Protein AF-A0A365NYJ1-F1 (afdb_monomer)

pLDDT: mean 90.73, std 7.79, range [51.59, 97.94]

Radius of gyration: 23.9 Å; Cα contacts (8 Å, |Δi|>4): 438; chains: 1; bounding box: 58×34×80 Å

Sequence (272 aa):
KLLFSTLQKLQIPTIIFINKIDRAGVNLERLYMDIKTNLSQDVLFMQTVVDGSVYPVCSQTYIKEEYKEFVCNHDDDILERYLADSEISPADYWNTIIALVAKAKVYPVLHGSAMFNIGINELLDAISSFILPPASVSNRLSAYLYKIEHDPKGHKRSFLKIIDGSLRLRDVVRINDSEKFIKIKNLKTIYQGREINVDEVGANDIAIVEDIEDFRIGDYLGAKPCLIQGLSHQHPALKSSVRPNKPEERSKVISALNTLWIEDPSLSFSIN

Solvent-accessible surface area (backbone atoms only — not comparable to full-atom values): 15746 Å² total; per-residue (Å²): 91,71,69,57,54,49,34,54,77,59,42,44,55,49,77,44,75,49,68,57,58,74,46,89,87,72,57,63,70,61,48,50,52,49,42,37,74,56,74,43,75,50,56,43,66,30,46,47,78,57,96,70,40,72,45,79,46,43,47,60,85,42,61,41,68,77,55,52,57,53,48,31,77,75,33,68,70,56,30,53,39,54,77,67,73,46,93,76,53,41,50,58,56,40,53,48,49,37,56,33,20,54,60,37,63,33,31,48,31,44,51,25,19,79,90,78,64,36,42,51,67,62,49,53,52,47,43,69,66,42,62,69,78,81,78,74,89,45,86,54,35,14,27,39,28,77,42,42,47,64,47,101,87,63,51,48,38,38,35,25,44,24,63,16,24,56,54,43,57,65,38,76,42,33,42,44,96,50,97,49,70,47,66,34,84,53,38,27,31,73,56,95,91,37,82,42,79,46,66,64,42,48,48,79,37,54,36,35,38,56,81,62,82,90,69,50,67,75,42,32,33,48,45,85,70,91,66,83,78,81,81,66,83,60,74,66,91,71,86,84,89,86,74,62,94,46,81,87,44,44,65,58,53,53,51,51,52,50,52,51,29,58,46,35,75,56,54,81,87,83,90,129

InterPro domains:
  IPR000795 Translational (tr)-type GTP-binding domain [PF00009] (4-131)
  IPR009000 Translation protein, beta-barrel domain superfamily [SSF50447] (117-224)
  IPR027417 P-loop containing nucleoside triphosphate hydrolase [G3DSA:3.40.50.300] (2-134)
  IPR027417 P-loop containing nucleoside triphosphate hydrolase [SSF52540] (3-130)
  IPR053905 Elongation factor G-like, domain II [PF22042] (141-221)

Mean predicted aligned error: 6.42 Å

Nearest PDB structures (foldseek):
  2j7k-assembly1_A  TM=7.880E-01  e=4.064E-16  Thermus thermophilus HB8
  3zzt-assembly1_A  TM=7.751E-01  e=1.020E-16  Staphylococcus aureus
  2bv3-assembly1_A  TM=7.990E-01  e=1.789E-14  Thermus thermophilus
  6u43-assembly1_A  TM=5.247E-01  e=6.997E-10  Candidatus Methanoperedens nitratireducens
  6u45-assembly2_B  TM=5.098E-01  e=2.471E-09  Candidatus Methanoperedens nitratireducens

Structure (mmCIF, N/CA/C/O backbone):
data_AF-A0A365NYJ1-F1
#
_entry.id   AF-A0A365NYJ1-F1
#
loop_
_atom_site.group_PDB
_atom_site.id
_atom_site.type_symbol
_atom_site.label_atom_id
_atom_site.label_alt_id
_atom_site.label_comp_id
_atom_site.label_asym_id
_atom_site.label_entity_id
_atom_site.label_seq_id
_atom_site.pdbx_PDB_ins_code
_atom_site.Cartn_x
_atom_site.Cartn_y
_atom_site.Cartn_z
_atom_site.occupancy
_atom_site.B_iso_or_equiv
_atom_site.auth_seq_id
_atom_site.auth_comp_id
_atom_site.auth_asym_id
_atom_site.auth_atom_id
_atom_site.pdbx_PDB_model_num
ATOM 1 N N . LYS A 1 1 ? 15.809 -7.342 6.700 1.00 73.38 1 LYS A N 1
ATOM 2 C CA . LYS A 1 1 ? 15.558 -8.782 6.441 1.00 73.38 1 LYS A CA 1
ATOM 3 C C . LYS A 1 1 ? 14.163 -9.213 6.880 1.00 73.38 1 LYS A C 1
ATOM 5 O O . LYS A 1 1 ? 13.370 -9.477 5.996 1.00 73.38 1 LYS A O 1
ATOM 10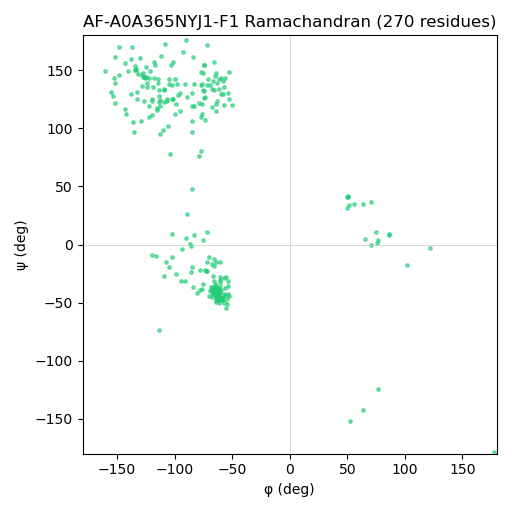 N N . LEU A 1 2 ? 13.824 -9.212 8.181 1.00 83.44 2 LEU A N 1
ATOM 11 C CA . LEU A 1 2 ? 12.511 -9.689 8.657 1.00 83.44 2 LEU A CA 1
ATOM 12 C C . LEU A 1 2 ? 11.327 -8.982 7.975 1.00 83.44 2 LEU A C 1
ATOM 14 O O . LEU A 1 2 ? 10.513 -9.654 7.355 1.00 83.44 2 LEU A O 1
ATOM 18 N N . LEU A 1 3 ? 11.287 -7.643 8.008 1.00 87.56 3 LEU A N 1
ATOM 19 C CA . LEU A 1 3 ? 10.220 -6.864 7.365 1.00 87.56 3 LEU A CA 1
ATOM 20 C C . LEU A 1 3 ? 10.069 -7.212 5.879 1.00 87.56 3 LEU A C 1
ATOM 22 O O . LEU A 1 3 ? 8.981 -7.560 5.443 1.00 87.56 3 LEU A O 1
ATOM 26 N N . PHE A 1 4 ? 11.173 -7.179 5.128 1.00 90.44 4 PHE A N 1
ATOM 27 C CA . PHE A 1 4 ? 11.162 -7.501 3.702 1.00 90.44 4 PHE A CA 1
ATOM 28 C C . PHE A 1 4 ? 10.676 -8.931 3.447 1.00 90.44 4 PHE A C 1
ATOM 30 O O . PHE A 1 4 ? 9.767 -9.127 2.657 1.00 90.44 4 PHE A O 1
ATOM 37 N N . SER A 1 5 ? 11.165 -9.919 4.203 1.00 87.62 5 SER A N 1
ATOM 38 C CA . SER A 1 5 ? 10.694 -11.303 4.071 1.00 87.62 5 SER A CA 1
ATOM 39 C C . SER A 1 5 ? 9.197 -11.457 4.360 1.00 87.62 5 SER A C 1
ATOM 41 O O . SER A 1 5 ? 8.538 -12.295 3.753 1.00 87.62 5 SER A O 1
ATOM 43 N N . THR A 1 6 ? 8.641 -10.643 5.262 1.00 88.06 6 THR A N 1
ATOM 44 C CA . THR A 1 6 ? 7.198 -10.601 5.518 1.00 88.06 6 THR A CA 1
ATOM 45 C C . THR A 1 6 ? 6.452 -9.989 4.335 1.00 88.06 6 THR A C 1
ATOM 47 O O . THR A 1 6 ? 5.463 -10.570 3.905 1.00 88.06 6 THR A O 1
ATOM 50 N N . LEU A 1 7 ? 6.943 -8.880 3.766 1.00 91.19 7 LEU A N 1
ATOM 51 C CA . LEU A 1 7 ? 6.363 -8.269 2.561 1.00 91.19 7 LEU A CA 1
ATOM 52 C C . LEU A 1 7 ? 6.313 -9.272 1.399 1.00 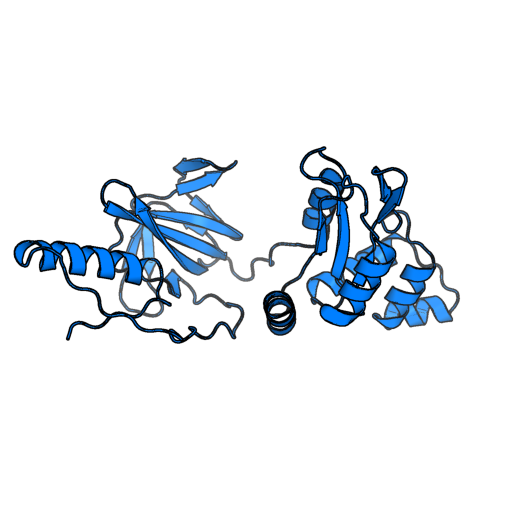91.19 7 LEU A C 1
ATOM 54 O O . LEU A 1 7 ? 5.273 -9.405 0.762 1.00 91.19 7 LEU A O 1
ATOM 58 N N . GLN A 1 8 ? 7.387 -10.041 1.191 1.00 88.81 8 GLN A N 1
ATOM 59 C CA . GLN A 1 8 ? 7.445 -11.081 0.159 1.00 88.81 8 GLN A CA 1
ATOM 60 C C . GLN A 1 8 ? 6.444 -12.213 0.412 1.00 88.81 8 GLN A C 1
ATOM 62 O O . GLN A 1 8 ? 5.690 -12.585 -0.483 1.00 88.81 8 GLN A O 1
ATOM 67 N N . LYS A 1 9 ? 6.394 -12.743 1.643 1.00 87.62 9 LYS A N 1
ATOM 68 C CA . LYS A 1 9 ? 5.450 -13.811 2.024 1.00 87.62 9 LYS A CA 1
ATOM 69 C C . LYS A 1 9 ? 3.991 -13.393 1.860 1.00 87.62 9 LYS A C 1
ATOM 71 O O . LYS A 1 9 ? 3.161 -14.220 1.509 1.00 87.62 9 LYS A O 1
ATOM 76 N N . LEU A 1 10 ? 3.699 -12.126 2.139 1.00 88.31 10 LEU A N 1
ATOM 77 C CA . LEU A 1 10 ? 2.371 -11.531 2.017 1.00 88.31 10 LEU A CA 1
ATOM 78 C C . LEU A 1 10 ? 2.087 -10.993 0.603 1.00 88.31 10 LEU A C 1
ATOM 80 O O . LEU A 1 10 ? 1.011 -10.449 0.381 1.00 88.31 10 LEU A O 1
ATOM 84 N N . GLN A 1 11 ? 3.039 -11.133 -0.329 1.00 90.62 11 GLN A N 1
ATOM 85 C CA . GLN A 1 11 ? 2.970 -10.641 -1.709 1.00 90.62 11 GLN A CA 1
ATOM 86 C C . GLN A 1 11 ? 2.577 -9.159 -1.809 1.00 90.62 11 GLN A C 1
ATOM 88 O O . GLN A 1 11 ? 1.798 -8.765 -2.671 1.00 90.62 11 GLN A O 1
ATOM 93 N N . ILE A 1 12 ? 3.117 -8.329 -0.914 1.00 91.44 12 ILE A N 1
ATOM 94 C CA . ILE A 1 12 ? 2.839 -6.892 -0.885 1.00 91.44 12 ILE A CA 1
ATOM 95 C C . ILE A 1 12 ? 3.759 -6.182 -1.894 1.00 91.44 12 ILE A C 1
ATOM 97 O O . ILE A 1 12 ? 4.986 -6.230 -1.721 1.00 91.44 12 ILE A O 1
ATOM 101 N N . PRO A 1 13 ? 3.211 -5.490 -2.915 1.00 94.62 13 PRO A N 1
ATOM 102 C CA . PRO A 1 13 ? 3.997 -4.669 -3.834 1.00 94.62 13 PRO A CA 1
ATOM 103 C C . PRO A 1 13 ? 4.857 -3.668 -3.066 1.00 94.62 13 PRO A C 1
ATOM 105 O O . PRO A 1 13 ? 4.375 -2.984 -2.163 1.00 94.62 13 PRO A O 1
ATOM 108 N N . THR A 1 14 ? 6.148 -3.611 -3.386 1.00 95.94 14 THR A N 1
ATOM 109 C CA . THR A 1 14 ? 7.126 -2.874 -2.579 1.00 95.94 14 THR A CA 1
ATOM 110 C C . THR A 1 14 ? 8.087 -2.100 -3.469 1.00 95.94 14 THR A C 1
ATOM 112 O O . THR A 1 14 ? 8.718 -2.669 -4.355 1.00 95.94 14 THR A O 1
ATOM 115 N N . ILE A 1 15 ? 8.244 -0.812 -3.164 1.00 97.31 15 ILE A N 1
ATOM 116 C CA . ILE A 1 15 ? 9.296 0.057 -3.696 1.00 97.31 15 ILE A CA 1
ATOM 117 C C . ILE A 1 15 ? 10.374 0.214 -2.619 1.00 97.31 15 ILE A C 1
ATOM 119 O O . ILE A 1 15 ? 10.067 0.407 -1.440 1.00 97.31 15 ILE A O 1
ATOM 123 N N . ILE A 1 16 ? 11.641 0.155 -3.018 1.00 97.25 16 ILE A N 1
ATOM 124 C CA . ILE A 1 16 ? 12.789 0.397 -2.144 1.00 97.25 16 ILE A CA 1
ATOM 125 C C . ILE A 1 16 ? 13.313 1.806 -2.424 1.00 97.25 16 ILE A C 1
ATOM 127 O O . ILE A 1 16 ? 13.649 2.134 -3.557 1.00 97.25 16 ILE A O 1
ATOM 131 N N . PHE A 1 17 ? 13.426 2.635 -1.388 1.00 97.38 17 PHE A N 1
ATOM 132 C CA . PHE A 1 17 ? 13.986 3.980 -1.503 1.00 97.38 17 PHE A CA 1
ATOM 133 C C . PHE A 1 17 ? 15.288 4.103 -0.706 1.00 97.38 17 PHE A C 1
ATOM 135 O O . PHE A 1 17 ? 15.300 4.008 0.525 1.00 97.38 17 PHE A O 1
ATOM 142 N N . ILE A 1 18 ? 16.392 4.332 -1.413 1.00 96.44 18 ILE A N 1
ATOM 143 C CA . ILE A 1 18 ? 17.705 4.616 -0.837 1.00 96.44 18 ILE A CA 1
ATOM 144 C C . ILE A 1 18 ? 17.776 6.114 -0.540 1.00 96.44 18 ILE A C 1
ATOM 146 O O . ILE A 1 18 ? 18.062 6.934 -1.410 1.00 96.44 18 ILE A O 1
ATOM 150 N N . ASN A 1 19 ? 17.500 6.467 0.714 1.00 95.62 19 ASN A N 1
ATOM 151 C CA . ASN A 1 19 ? 17.573 7.845 1.190 1.00 95.62 19 ASN A CA 1
ATOM 152 C C . ASN A 1 19 ? 19.007 8.231 1.606 1.00 95.62 19 ASN A C 1
ATOM 154 O O . ASN A 1 19 ? 19.811 7.374 1.979 1.00 95.62 19 ASN A O 1
ATOM 158 N N . LYS A 1 20 ? 19.264 9.540 1.693 1.00 93.56 20 LYS A N 1
ATOM 159 C CA . LYS A 1 20 ? 20.506 10.168 2.176 1.00 93.56 20 LYS A CA 1
ATOM 160 C C . LYS A 1 20 ? 21.712 10.000 1.244 1.00 93.56 20 LYS A C 1
ATOM 162 O O . LYS A 1 20 ? 22.838 9.850 1.722 1.00 93.56 20 LYS A O 1
ATOM 167 N N . ILE A 1 21 ? 21.485 10.040 -0.071 1.00 93.38 21 ILE A N 1
ATOM 168 C CA . ILE A 1 21 ? 22.564 9.997 -1.079 1.00 93.38 21 ILE A CA 1
ATOM 169 C C . ILE A 1 21 ? 23.503 11.216 -1.029 1.00 93.38 21 ILE A C 1
ATOM 171 O O . ILE A 1 21 ? 24.592 11.172 -1.583 1.00 93.38 21 ILE A O 1
ATOM 175 N N . ASP A 1 22 ? 23.098 12.283 -0.339 1.00 89.12 22 ASP A N 1
ATOM 176 C CA . ASP A 1 22 ? 23.873 13.508 -0.107 1.00 89.12 22 ASP A CA 1
ATOM 177 C C . ASP A 1 22 ? 25.041 13.334 0.877 1.00 89.12 22 ASP A C 1
ATOM 179 O O . ASP A 1 22 ? 25.918 14.195 0.974 1.00 89.12 22 ASP A O 1
ATOM 183 N N . ARG A 1 23 ? 25.068 12.239 1.644 1.00 89.50 23 ARG A N 1
ATOM 184 C CA . ARG A 1 23 ? 26.083 12.060 2.682 1.00 89.50 23 ARG A CA 1
ATOM 185 C C . ARG A 1 23 ? 27.436 11.701 2.078 1.00 89.50 23 ARG A C 1
ATOM 187 O O . ARG A 1 23 ? 27.568 10.755 1.305 1.00 89.50 23 ARG A O 1
ATOM 194 N N . ALA A 1 24 ? 28.478 12.385 2.543 1.00 82.81 24 ALA A N 1
ATOM 195 C CA . ALA A 1 24 ? 29.852 12.001 2.248 1.00 82.81 24 ALA A CA 1
ATOM 196 C C . ALA A 1 24 ? 30.126 10.554 2.706 1.00 82.81 24 ALA A C 1
ATOM 198 O O . ALA A 1 24 ? 29.749 10.157 3.812 1.00 82.81 24 ALA A O 1
ATOM 199 N N . GLY A 1 25 ? 30.791 9.772 1.852 1.00 81.88 25 GLY A N 1
ATOM 200 C CA . GLY A 1 25 ? 31.133 8.371 2.123 1.00 81.88 25 GLY A CA 1
ATOM 201 C C . GLY A 1 25 ? 30.047 7.349 1.767 1.00 81.88 25 GLY A C 1
ATOM 202 O O . GLY A 1 25 ? 30.208 6.172 2.089 1.00 81.88 25 GLY A O 1
ATOM 203 N N . VAL A 1 26 ? 28.957 7.754 1.103 1.00 86.81 26 VAL A N 1
ATOM 204 C CA . VAL A 1 26 ? 27.995 6.805 0.525 1.00 86.81 26 VAL A CA 1
ATOM 205 C C . VAL A 1 26 ? 28.684 5.985 -0.569 1.00 86.81 26 VAL A C 1
ATOM 207 O O . VAL A 1 26 ? 29.188 6.528 -1.547 1.00 86.81 26 VAL A O 1
ATOM 210 N N . ASN A 1 27 ? 28.692 4.663 -0.400 1.00 90.50 27 ASN A N 1
ATOM 211 C CA . ASN A 1 27 ? 29.156 3.712 -1.405 1.00 90.50 27 ASN A CA 1
ATOM 212 C C . ASN A 1 27 ? 27.945 2.937 -1.938 1.00 90.50 27 ASN A C 1
ATOM 214 O O . ASN A 1 27 ? 27.460 2.003 -1.293 1.00 90.50 27 ASN A O 1
ATOM 218 N N . LEU A 1 28 ? 27.435 3.371 -3.093 1.00 91.25 28 LEU A N 1
ATOM 219 C CA . LEU A 1 28 ? 26.245 2.785 -3.708 1.00 91.25 28 LEU A CA 1
ATOM 220 C C . LEU A 1 28 ? 26.497 1.367 -4.214 1.00 91.25 28 LEU A C 1
ATOM 222 O O . LEU A 1 28 ? 25.653 0.506 -4.006 1.00 91.25 28 LEU A O 1
ATOM 226 N N . GLU A 1 29 ? 27.668 1.086 -4.786 1.00 91.31 29 GLU A N 1
ATOM 227 C CA . GLU A 1 29 ? 27.998 -0.249 -5.298 1.00 91.31 29 GLU A CA 1
ATOM 228 C C . GLU A 1 29 ? 27.902 -1.319 -4.206 1.00 91.31 29 GLU A C 1
ATOM 230 O O . GLU A 1 29 ? 27.232 -2.341 -4.375 1.00 91.31 29 GLU A O 1
ATOM 235 N N . ARG A 1 30 ? 28.502 -1.054 -3.039 1.00 94.25 30 ARG A N 1
ATOM 236 C CA . ARG A 1 30 ? 28.408 -1.943 -1.879 1.00 94.25 30 ARG A CA 1
ATOM 237 C C . ARG A 1 30 ? 26.967 -2.080 -1.400 1.00 94.25 30 ARG A C 1
ATOM 239 O O . ARG A 1 30 ? 26.528 -3.188 -1.104 1.00 94.25 30 ARG A O 1
ATOM 246 N N . LEU A 1 31 ? 26.222 -0.975 -1.348 1.00 94.19 31 LEU A N 1
ATOM 247 C CA . LEU A 1 31 ? 24.820 -0.999 -0.944 1.00 94.19 31 LEU A CA 1
ATOM 248 C C . LEU A 1 31 ? 23.961 -1.832 -1.907 1.00 94.19 31 LEU A C 1
ATOM 250 O O . LEU A 1 31 ? 23.074 -2.555 -1.461 1.00 94.19 31 LEU A O 1
ATOM 254 N N . TYR A 1 32 ? 24.234 -1.779 -3.210 1.00 95.06 32 TYR A N 1
ATOM 255 C CA . TYR A 1 32 ? 23.537 -2.582 -4.214 1.00 95.06 32 TYR A CA 1
ATOM 256 C C . TYR A 1 32 ? 23.808 -4.071 -4.018 1.00 95.06 32 TYR A C 1
ATOM 258 O O . TYR A 1 32 ? 22.872 -4.870 -4.062 1.00 95.06 32 TYR A O 1
ATOM 266 N N . MET A 1 33 ? 25.059 -4.444 -3.732 1.00 94.88 33 MET A N 1
ATOM 267 C CA . MET A 1 33 ? 25.405 -5.821 -3.368 1.00 94.88 33 MET A CA 1
ATOM 268 C C . MET A 1 33 ? 24.687 -6.259 -2.089 1.00 94.88 33 MET A C 1
ATOM 270 O O . MET A 1 33 ? 24.138 -7.361 -2.038 1.00 94.88 33 MET A O 1
ATOM 274 N N . ASP A 1 34 ? 24.634 -5.391 -1.076 1.00 94.75 34 ASP A N 1
ATOM 275 C CA . ASP A 1 34 ? 23.938 -5.673 0.177 1.00 94.75 34 ASP A CA 1
ATOM 276 C C . ASP A 1 34 ? 22.430 -5.843 -0.041 1.00 94.75 34 ASP A C 1
ATOM 278 O O . ASP A 1 34 ? 21.843 -6.765 0.524 1.00 94.75 34 ASP A O 1
ATOM 282 N N . ILE A 1 35 ? 21.796 -5.017 -0.876 1.00 95.06 35 ILE A N 1
ATOM 283 C CA . ILE A 1 35 ? 20.380 -5.153 -1.246 1.00 95.06 35 ILE A CA 1
ATOM 284 C C . ILE A 1 35 ? 20.147 -6.488 -1.953 1.00 95.06 35 ILE A C 1
ATOM 286 O O . ILE A 1 35 ? 19.280 -7.251 -1.526 1.00 95.06 35 ILE A O 1
ATOM 290 N N . LYS A 1 36 ? 20.957 -6.809 -2.967 1.00 94.88 36 LYS A N 1
ATOM 291 C CA . LYS A 1 36 ? 20.834 -8.060 -3.724 1.00 94.88 36 LYS A CA 1
ATOM 292 C C . LYS A 1 36 ? 21.009 -9.298 -2.846 1.00 94.88 36 LYS A C 1
ATOM 294 O O . LYS A 1 36 ? 20.264 -10.267 -2.952 1.00 94.88 36 LYS A O 1
ATOM 299 N N . THR A 1 37 ? 21.970 -9.248 -1.927 1.00 94.50 37 THR A N 1
ATOM 300 C CA . THR A 1 37 ? 22.299 -10.370 -1.036 1.00 94.50 37 THR A CA 1
ATOM 301 C C . THR A 1 37 ? 21.285 -10.536 0.095 1.00 94.50 37 THR A C 1
ATOM 303 O O . THR A 1 37 ? 20.984 -11.653 0.508 1.00 94.50 37 THR A O 1
ATOM 306 N N . ASN A 1 38 ? 20.784 -9.430 0.653 1.00 92.69 38 ASN A N 1
ATOM 307 C CA . ASN A 1 38 ? 20.010 -9.454 1.895 1.00 92.69 38 ASN A CA 1
ATOM 308 C C . ASN A 1 38 ? 18.503 -9.266 1.705 1.00 92.69 38 ASN A C 1
ATOM 310 O O . ASN A 1 38 ? 17.763 -9.565 2.649 1.00 92.69 38 ASN A O 1
ATOM 314 N N . LEU A 1 39 ? 18.067 -8.718 0.567 1.00 94.06 39 LEU A N 1
ATOM 315 C CA . LEU A 1 39 ? 16.664 -8.452 0.250 1.00 94.06 39 LEU A CA 1
ATOM 316 C C . LEU A 1 39 ? 16.199 -9.337 -0.913 1.00 94.06 39 LEU A C 1
ATOM 318 O O . LEU A 1 39 ? 15.479 -10.296 -0.659 1.00 94.06 39 LEU A O 1
ATOM 322 N N . SER A 1 40 ? 16.612 -9.051 -2.151 1.00 94.38 40 SER A N 1
ATOM 323 C CA . SER A 1 40 ? 16.259 -9.857 -3.329 1.00 94.38 40 SER A CA 1
ATOM 324 C C . SER A 1 40 ? 17.211 -9.606 -4.498 1.00 94.38 40 SER A C 1
ATOM 326 O O . SER A 1 40 ? 17.680 -8.482 -4.666 1.00 94.38 40 SER A O 1
ATOM 328 N N . GLN A 1 41 ? 17.438 -10.622 -5.336 1.00 94.44 41 GLN A N 1
ATOM 329 C CA . GLN A 1 41 ? 18.103 -10.450 -6.635 1.00 94.44 41 GLN A CA 1
ATOM 330 C C . GLN A 1 41 ? 17.197 -9.751 -7.660 1.00 94.44 41 GLN A C 1
ATOM 332 O O . GLN A 1 41 ? 17.706 -9.089 -8.562 1.00 94.44 41 GLN A O 1
ATOM 337 N N . ASP A 1 42 ? 15.878 -9.814 -7.464 1.00 95.56 42 ASP A N 1
ATOM 338 C CA . ASP A 1 42 ? 14.861 -9.309 -8.395 1.00 95.56 42 ASP A CA 1
ATOM 339 C C . ASP A 1 42 ? 14.591 -7.808 -8.190 1.00 95.56 42 ASP A C 1
ATOM 341 O O . ASP A 1 42 ? 13.459 -7.348 -8.028 1.00 95.56 42 ASP A O 1
ATOM 345 N N . VAL A 1 43 ? 15.667 -7.027 -8.112 1.00 95.44 43 VAL A N 1
ATOM 346 C CA . VAL A 1 43 ? 15.630 -5.575 -7.913 1.00 95.44 43 VAL A CA 1
ATOM 347 C C . VAL A 1 43 ? 15.946 -4.849 -9.212 1.00 95.44 43 VAL A C 1
ATOM 349 O O . VAL A 1 43 ? 16.884 -5.213 -9.922 1.00 95.44 43 VAL A O 1
ATOM 352 N N . LEU A 1 44 ? 15.202 -3.779 -9.491 1.00 95.12 44 LEU A N 1
ATOM 353 C CA . LEU A 1 44 ? 15.384 -2.964 -10.689 1.00 95.12 44 LEU A CA 1
ATOM 354 C C . LEU A 1 44 ? 15.718 -1.531 -10.279 1.00 95.12 44 LEU A C 1
ATOM 356 O O . LEU A 1 44 ? 14.889 -0.835 -9.695 1.00 95.12 44 LEU A O 1
ATOM 360 N N . PHE A 1 45 ? 16.949 -1.092 -10.542 1.00 95.69 45 PHE A N 1
ATOM 361 C CA . PHE A 1 45 ? 17.368 0.270 -10.220 1.00 95.69 45 PHE A CA 1
ATOM 362 C C . PHE A 1 45 ? 16.783 1.233 -11.248 1.00 95.69 45 PHE A C 1
ATOM 364 O O . PHE A 1 45 ? 17.145 1.216 -12.419 1.00 95.69 45 PHE A O 1
ATOM 371 N N . MET A 1 46 ? 15.860 2.082 -10.804 1.00 95.44 46 MET A N 1
ATOM 372 C CA . MET A 1 46 ? 15.131 2.989 -11.694 1.00 95.44 46 MET A CA 1
ATOM 373 C C . MET A 1 46 ? 15.976 4.201 -12.093 1.00 95.44 46 MET A C 1
ATOM 375 O O . MET A 1 46 ? 15.709 4.859 -13.099 1.00 95.44 46 MET A O 1
ATOM 379 N N . GLN A 1 47 ? 16.990 4.513 -11.284 1.00 94.50 47 GLN A N 1
ATOM 380 C CA . GLN A 1 47 ? 17.789 5.728 -11.369 1.00 94.50 47 GLN A CA 1
ATOM 381 C C . GLN A 1 47 ? 19.266 5.437 -11.100 1.00 94.50 47 GLN A C 1
ATOM 383 O O . GLN A 1 47 ? 19.589 4.579 -10.277 1.00 94.50 47 GLN A O 1
ATOM 388 N N . THR A 1 48 ? 20.143 6.218 -11.725 1.00 93.44 48 THR A N 1
ATOM 389 C CA . THR A 1 48 ? 21.552 6.351 -11.334 1.00 93.44 48 THR A CA 1
ATOM 390 C C . THR A 1 48 ? 21.770 7.643 -10.550 1.00 93.44 48 THR A C 1
ATOM 392 O O . THR A 1 48 ? 20.990 8.588 -10.681 1.00 93.44 48 THR A O 1
ATOM 395 N N . VAL A 1 49 ? 22.832 7.693 -9.745 1.00 93.50 49 VAL A N 1
ATOM 396 C CA . VAL A 1 49 ? 23.222 8.873 -8.966 1.00 93.50 49 VAL A CA 1
ATOM 397 C C . VAL A 1 49 ? 24.538 9.422 -9.508 1.00 93.50 49 VAL A C 1
ATOM 399 O O . VAL A 1 49 ? 25.531 8.700 -9.554 1.00 93.50 49 VAL A O 1
ATOM 402 N N . VAL A 1 50 ? 24.559 10.701 -9.881 1.00 90.94 50 VAL A N 1
ATOM 403 C CA . VAL A 1 50 ? 25.769 11.419 -10.311 1.00 90.94 50 VAL A CA 1
ATOM 404 C C . VAL A 1 50 ? 25.812 12.754 -9.579 1.00 90.94 50 VAL A C 1
ATOM 406 O O . VAL A 1 50 ? 24.836 13.502 -9.606 1.00 90.94 50 VAL A O 1
ATOM 409 N N . ASP A 1 51 ? 26.915 13.022 -8.878 1.00 86.50 51 ASP A N 1
ATOM 410 C CA . ASP A 1 51 ? 27.141 14.251 -8.101 1.00 86.50 51 ASP A CA 1
ATOM 411 C C . ASP A 1 51 ? 25.976 14.617 -7.160 1.00 86.50 51 ASP A C 1
ATOM 413 O O . ASP A 1 51 ? 25.558 15.768 -7.047 1.00 86.50 51 ASP A O 1
ATOM 417 N N . GLY A 1 52 ? 25.407 13.605 -6.496 1.00 84.69 52 GLY A N 1
ATOM 418 C CA . GLY A 1 52 ? 24.289 13.770 -5.560 1.00 84.69 52 GLY A CA 1
ATOM 419 C C . GLY A 1 52 ? 22.925 14.009 -6.215 1.00 84.69 52 GLY A C 1
ATOM 420 O O . GLY A 1 52 ? 21.937 14.134 -5.497 1.00 84.69 52 GLY A O 1
ATOM 421 N N . SER A 1 53 ? 22.848 14.025 -7.547 1.00 89.94 53 SER A N 1
ATOM 422 C CA . SER A 1 53 ? 21.607 14.130 -8.324 1.00 89.94 53 SER A CA 1
ATOM 423 C C . SER A 1 53 ? 21.196 12.775 -8.895 1.00 89.94 53 SER A C 1
ATOM 425 O O . SER A 1 53 ? 22.042 11.906 -9.105 1.00 89.94 53 SER A O 1
ATOM 427 N N . VAL A 1 54 ? 19.901 12.587 -9.155 1.00 94.50 54 VAL A N 1
ATOM 428 C CA . VAL A 1 54 ? 19.352 11.342 -9.710 1.00 94.50 54 VAL A CA 1
ATOM 429 C C . VAL A 1 54 ? 18.989 11.503 -11.182 1.00 94.50 54 VAL A C 1
ATOM 431 O O . VAL A 1 54 ? 18.485 12.546 -11.588 1.00 94.50 54 VAL A O 1
ATOM 434 N N . TYR A 1 55 ? 19.224 10.459 -11.974 1.00 93.06 55 TYR A N 1
ATOM 435 C CA . TYR A 1 55 ? 18.893 10.421 -13.398 1.00 93.06 55 TYR A CA 1
ATOM 436 C C . TYR A 1 55 ? 18.181 9.108 -13.730 1.00 93.06 55 TYR A C 1
ATOM 438 O O . TYR A 1 55 ? 18.678 8.048 -13.338 1.00 93.06 55 TYR A O 1
ATOM 446 N N . PRO A 1 56 ? 17.038 9.135 -14.436 1.00 91.12 56 PRO A N 1
ATOM 447 C CA . PRO A 1 56 ? 16.295 7.926 -14.761 1.00 91.12 56 PRO A CA 1
ATOM 448 C C . PRO A 1 56 ? 17.083 7.043 -15.735 1.00 91.12 56 PRO A C 1
ATOM 450 O O . PRO A 1 56 ? 17.609 7.511 -16.742 1.00 91.12 56 PRO A O 1
ATOM 453 N N . VAL A 1 57 ? 17.130 5.747 -15.441 1.00 92.44 57 VAL A N 1
ATOM 454 C CA . VAL A 1 57 ? 17.686 4.705 -16.326 1.00 92.44 57 VAL A CA 1
ATOM 455 C C . VAL A 1 57 ? 16.639 3.652 -16.708 1.00 92.44 57 VAL A C 1
ATOM 457 O O . VAL A 1 57 ? 16.881 2.825 -17.585 1.00 92.44 57 VAL A O 1
ATOM 460 N N . CYS A 1 58 ? 15.467 3.705 -16.073 1.00 92.12 58 CYS A N 1
ATOM 461 C CA . CYS A 1 58 ? 14.286 2.925 -16.405 1.00 92.12 58 CYS A CA 1
ATOM 462 C C . CYS A 1 58 ? 13.042 3.801 -16.196 1.00 92.12 58 CYS A C 1
ATOM 464 O O . CYS A 1 58 ? 12.773 4.256 -15.084 1.00 92.12 58 CYS A O 1
ATOM 466 N N . SER A 1 59 ? 12.307 4.067 -17.269 1.00 90.44 59 SER A N 1
ATOM 467 C CA . SER A 1 59 ? 11.081 4.858 -17.304 1.00 90.44 59 SER A CA 1
ATOM 468 C C . SER A 1 59 ? 10.151 4.337 -18.399 1.00 90.44 59 SER A C 1
ATOM 470 O O . SER A 1 59 ? 10.556 3.564 -19.267 1.00 90.44 59 SER A O 1
ATOM 472 N N . GLN A 1 60 ? 8.909 4.818 -18.416 1.00 89.19 60 GLN A N 1
ATOM 473 C CA . GLN A 1 60 ? 7.925 4.445 -19.435 1.00 89.19 60 GLN A CA 1
ATOM 474 C C . GLN A 1 60 ? 8.398 4.697 -20.880 1.00 89.19 60 GLN A C 1
ATOM 476 O O . GLN A 1 60 ? 7.964 4.011 -21.802 1.00 89.19 60 GLN A O 1
ATOM 481 N N . THR A 1 61 ? 9.281 5.677 -21.092 1.00 90.06 61 THR A N 1
ATOM 482 C CA . THR A 1 61 ? 9.781 6.060 -22.422 1.00 90.06 61 THR A CA 1
ATOM 483 C C . THR A 1 61 ? 11.185 5.539 -22.717 1.00 90.06 61 THR A C 1
ATOM 485 O O . THR A 1 61 ? 11.640 5.647 -23.853 1.00 90.06 61 THR A O 1
ATOM 488 N N . TYR A 1 62 ? 11.896 5.009 -21.721 1.00 91.25 62 TYR A N 1
ATOM 489 C CA . TYR A 1 62 ? 13.274 4.556 -21.875 1.00 91.25 62 TYR A CA 1
ATOM 490 C C . TYR A 1 62 ? 13.606 3.435 -20.891 1.00 91.25 62 TYR A C 1
ATOM 492 O O . TYR A 1 62 ? 13.564 3.626 -19.680 1.00 91.25 62 TYR A O 1
ATOM 500 N N . ILE A 1 63 ? 14.022 2.286 -21.416 1.00 91.94 63 ILE A N 1
ATOM 501 C CA . ILE A 1 63 ? 14.474 1.138 -20.628 1.00 91.94 63 ILE A CA 1
ATOM 502 C C . ILE A 1 63 ? 15.901 0.815 -21.062 1.00 91.94 63 ILE A C 1
ATOM 504 O O . ILE A 1 63 ? 16.135 0.506 -22.233 1.00 91.94 63 ILE A O 1
ATOM 508 N N . LYS A 1 64 ? 16.860 0.898 -20.134 1.00 92.38 64 LYS A N 1
ATOM 509 C CA . LYS A 1 64 ? 18.248 0.487 -20.380 1.00 92.38 64 LYS A CA 1
ATOM 510 C C . LYS A 1 64 ? 18.306 -0.999 -20.760 1.00 92.38 64 LYS A C 1
ATOM 512 O O . LYS A 1 64 ? 17.569 -1.801 -20.197 1.00 92.38 64 LYS A O 1
ATOM 517 N N . GLU A 1 65 ? 19.200 -1.361 -21.680 1.00 89.19 65 GLU A N 1
ATOM 518 C CA . GLU A 1 65 ? 19.269 -2.712 -22.268 1.00 89.19 65 GLU A CA 1
ATOM 519 C C . GLU A 1 65 ? 19.368 -3.833 -21.219 1.00 89.19 65 GLU A C 1
ATOM 521 O O . GLU A 1 65 ? 18.612 -4.796 -21.275 1.00 89.19 65 GLU A O 1
ATOM 526 N N . GLU A 1 66 ? 20.190 -3.643 -20.179 1.00 89.25 66 GLU A N 1
ATOM 527 C CA . GLU A 1 66 ? 20.328 -4.600 -19.066 1.00 89.25 66 GLU A CA 1
ATOM 528 C C . GLU A 1 66 ? 18.999 -4.900 -18.344 1.00 89.25 66 GLU A C 1
ATOM 530 O O . GLU A 1 66 ? 18.805 -5.991 -17.809 1.00 89.25 66 GLU A O 1
ATOM 535 N N . TYR A 1 67 ? 18.061 -3.946 -18.331 1.00 90.94 67 TYR A N 1
ATOM 536 C CA . TYR A 1 67 ? 16.740 -4.136 -17.735 1.00 90.94 67 TYR A CA 1
ATOM 537 C C . TYR A 1 67 ? 15.745 -4.768 -18.700 1.00 90.94 67 TYR A C 1
ATOM 539 O O . TYR A 1 67 ? 14.806 -5.409 -18.236 1.00 90.94 67 TYR A O 1
ATOM 547 N N . 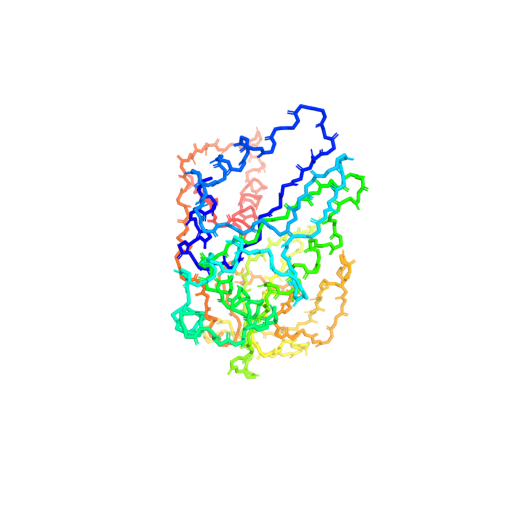LYS A 1 68 ? 15.949 -4.651 -20.016 1.00 92.31 68 LYS A N 1
ATOM 548 C CA . LYS A 1 68 ? 15.150 -5.408 -20.987 1.00 92.31 68 LYS A CA 1
ATOM 549 C C . LYS A 1 68 ? 15.408 -6.899 -20.822 1.00 92.31 68 LYS A C 1
ATOM 551 O O . LYS A 1 68 ? 14.458 -7.648 -20.629 1.00 92.31 68 LYS A O 1
ATOM 556 N N . GLU A 1 69 ? 16.681 -7.301 -20.779 1.00 91.69 69 GLU A N 1
ATOM 557 C CA . GLU A 1 69 ? 17.080 -8.690 -20.513 1.00 91.69 69 GLU A CA 1
ATOM 558 C C . GLU A 1 69 ? 16.524 -9.193 -19.174 1.00 91.69 69 GLU A C 1
ATOM 560 O O . GLU A 1 69 ? 15.997 -10.302 -19.082 1.00 91.69 69 GLU A O 1
ATOM 565 N N . PHE A 1 70 ? 16.584 -8.359 -18.131 1.00 93.69 70 PHE A N 1
ATOM 566 C CA . PHE A 1 70 ? 15.996 -8.684 -16.833 1.00 93.69 70 PHE A CA 1
ATOM 567 C C . PHE A 1 70 ? 14.490 -8.967 -16.929 1.00 93.69 70 PHE A C 1
ATOM 569 O O . PHE A 1 70 ? 14.028 -9.943 -16.340 1.00 93.69 70 PHE A O 1
ATOM 576 N N . VAL A 1 71 ? 13.728 -8.148 -17.662 1.00 94.25 71 VAL A N 1
ATOM 577 C CA . VAL A 1 71 ? 12.282 -8.355 -17.845 1.00 94.25 71 VAL A CA 1
ATOM 578 C C . VAL A 1 71 ? 12.007 -9.621 -18.655 1.00 94.25 71 VAL A C 1
ATOM 580 O O . VAL A 1 71 ? 11.144 -10.393 -18.249 1.00 94.25 71 VAL A O 1
ATOM 583 N N . CYS A 1 72 ? 12.775 -9.892 -19.718 1.00 94.00 72 CYS A N 1
ATOM 584 C CA . CYS A 1 72 ? 12.666 -11.140 -20.483 1.00 94.00 72 CYS A CA 1
ATOM 585 C C . CYS A 1 72 ? 12.842 -12.378 -19.585 1.00 94.00 72 CYS A C 1
ATOM 587 O O . CYS A 1 72 ? 12.131 -13.360 -19.730 1.00 94.00 72 CYS A O 1
ATOM 589 N N . ASN A 1 73 ? 13.735 -12.327 -18.593 1.00 93.12 73 ASN A N 1
ATOM 590 C CA . ASN A 1 73 ? 13.925 -13.445 -17.660 1.00 93.12 73 ASN A CA 1
ATOM 591 C C . ASN A 1 73 ? 12.747 -13.669 -16.687 1.00 93.12 73 ASN A C 1
ATOM 593 O O . ASN A 1 73 ? 12.738 -14.668 -15.968 1.00 93.12 73 ASN A O 1
ATOM 597 N N . HIS A 1 74 ? 11.786 -12.744 -16.618 1.00 93.56 74 HIS A N 1
ATOM 598 C CA . HIS A 1 74 ? 10.662 -12.786 -15.676 1.00 93.56 74 HIS A CA 1
ATOM 599 C C . HIS A 1 74 ? 9.289 -12.918 -16.346 1.00 93.56 74 HIS A C 1
ATOM 601 O O . HIS A 1 74 ? 8.301 -13.134 -15.633 1.00 93.56 74 HIS A O 1
ATOM 607 N N . ASP A 1 75 ? 9.222 -12.775 -17.670 1.00 95.50 75 ASP A N 1
ATOM 608 C CA . ASP A 1 75 ? 7.987 -12.785 -18.445 1.00 95.50 75 ASP A CA 1
ATOM 609 C C . ASP A 1 75 ? 8.195 -13.502 -19.787 1.00 95.50 75 ASP A C 1
ATOM 611 O O . ASP A 1 75 ? 8.935 -13.029 -20.654 1.00 95.50 75 ASP A O 1
ATOM 615 N N . ASP A 1 76 ? 7.550 -14.663 -19.927 1.00 94.62 76 ASP A N 1
ATOM 616 C CA . ASP A 1 76 ? 7.719 -15.552 -21.080 1.00 94.62 76 ASP A CA 1
ATOM 617 C C . ASP A 1 76 ? 7.238 -14.893 -22.387 1.00 94.62 76 ASP A C 1
ATOM 619 O O . ASP A 1 76 ? 7.885 -15.048 -23.421 1.00 94.62 76 ASP A O 1
ATOM 623 N N . ASP A 1 77 ? 6.174 -14.082 -22.346 1.00 93.94 77 ASP A N 1
ATOM 624 C CA . ASP A 1 77 ? 5.633 -13.408 -23.535 1.00 93.94 77 ASP A CA 1
ATOM 625 C C . ASP A 1 77 ? 6.624 -12.362 -24.079 1.00 93.94 77 ASP A C 1
ATOM 627 O O . ASP A 1 77 ? 6.839 -12.242 -25.293 1.00 93.94 77 ASP A O 1
ATOM 631 N N . ILE A 1 78 ? 7.261 -11.594 -23.185 1.00 95.31 78 ILE A N 1
ATOM 632 C CA . ILE A 1 78 ? 8.323 -10.653 -23.564 1.00 95.31 78 ILE A CA 1
ATOM 633 C C . ILE A 1 78 ? 9.560 -11.398 -24.079 1.00 95.31 78 ILE A C 1
ATOM 635 O O . ILE A 1 78 ? 10.151 -10.961 -25.071 1.00 95.31 78 ILE A O 1
ATOM 639 N N . LEU A 1 79 ? 9.939 -12.518 -23.455 1.00 95.19 79 LEU A N 1
ATOM 640 C CA . LEU A 1 79 ? 11.068 -13.337 -23.899 1.00 95.19 79 LEU A CA 1
ATOM 641 C C . LEU A 1 79 ? 10.852 -13.884 -25.314 1.00 95.19 79 LEU A C 1
ATOM 643 O O . LEU A 1 79 ? 11.743 -13.763 -26.153 1.00 95.19 79 LEU A O 1
ATOM 647 N N . GLU A 1 80 ? 9.677 -14.446 -25.599 1.00 94.94 80 GLU A N 1
ATOM 648 C CA . GLU A 1 80 ? 9.336 -14.980 -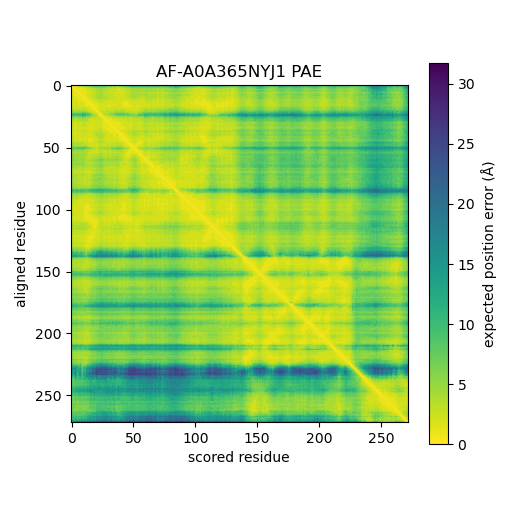26.920 1.00 94.94 80 GLU A CA 1
ATOM 649 C C . GLU A 1 80 ? 9.418 -13.900 -28.004 1.00 94.94 80 GLU A C 1
ATOM 651 O O . GLU A 1 80 ? 10.059 -14.104 -29.039 1.00 94.94 80 GLU A O 1
ATOM 656 N N . ARG A 1 81 ? 8.837 -12.718 -27.751 1.00 94.56 81 ARG A N 1
ATOM 657 C CA . ARG A 1 81 ? 8.916 -11.574 -28.675 1.00 94.56 81 ARG A CA 1
ATOM 658 C C . ARG A 1 81 ? 10.358 -11.113 -28.895 1.00 94.56 81 ARG A C 1
ATOM 660 O O . ARG A 1 81 ? 10.709 -10.769 -30.022 1.00 94.56 81 ARG A O 1
ATOM 667 N N . TYR A 1 82 ? 11.177 -11.114 -27.843 1.00 92.25 82 TYR A N 1
ATOM 668 C CA . TYR A 1 82 ? 12.577 -10.695 -27.910 1.00 92.25 82 TYR A CA 1
ATOM 669 C C . TYR A 1 82 ? 13.413 -11.677 -28.740 1.00 92.25 82 TYR A C 1
ATOM 671 O O . TYR A 1 82 ? 14.160 -11.256 -29.615 1.00 92.25 82 TYR A O 1
ATOM 679 N N . LEU A 1 83 ? 13.238 -12.987 -28.529 1.00 93.00 83 LEU A N 1
ATOM 680 C CA . LEU A 1 83 ? 13.919 -14.036 -29.300 1.00 93.00 83 LEU A CA 1
ATOM 681 C C . LEU A 1 83 ? 13.490 -14.074 -30.773 1.00 93.00 83 LEU A C 1
ATOM 683 O O . LEU A 1 83 ? 14.259 -14.516 -31.625 1.00 93.00 83 LEU A O 1
ATOM 687 N N . ALA A 1 84 ? 12.268 -13.632 -31.071 1.00 93.62 84 ALA A N 1
ATOM 688 C CA . ALA A 1 84 ? 11.744 -13.518 -32.427 1.00 93.62 84 ALA A CA 1
ATOM 689 C C . ALA A 1 84 ? 12.162 -12.218 -33.147 1.00 93.62 84 ALA A C 1
ATOM 691 O O . ALA A 1 84 ? 11.607 -11.931 -34.209 1.00 93.62 84 ALA A O 1
ATOM 692 N N . ASP A 1 85 ? 13.066 -11.411 -32.570 1.00 88.12 85 ASP A N 1
ATOM 693 C CA . ASP A 1 85 ? 13.467 -10.083 -33.069 1.00 88.12 85 ASP A CA 1
ATOM 694 C C . ASP A 1 85 ? 12.262 -9.169 -33.384 1.00 88.12 85 ASP A C 1
ATOM 696 O O . ASP A 1 85 ? 12.285 -8.336 -34.295 1.00 88.12 85 ASP A O 1
ATOM 700 N N . SER A 1 86 ? 11.165 -9.334 -32.637 1.00 90.31 86 SER A N 1
ATOM 701 C CA . SER A 1 86 ? 9.973 -8.502 -32.788 1.00 90.31 86 SER A CA 1
ATOM 702 C C . SER A 1 86 ? 10.183 -7.136 -32.137 1.00 90.31 86 SER A C 1
ATOM 704 O O . SER A 1 86 ? 10.865 -7.012 -31.121 1.00 90.31 86 SER A O 1
ATOM 706 N N . GLU A 1 87 ? 9.551 -6.092 -32.677 1.00 88.44 87 GLU A N 1
ATOM 707 C CA . GLU A 1 87 ? 9.612 -4.762 -32.070 1.00 88.44 87 GLU A CA 1
ATOM 708 C C . GLU A 1 87 ? 8.871 -4.761 -30.715 1.00 88.44 87 GLU A C 1
ATOM 710 O O . GLU A 1 87 ? 7.670 -5.050 -30.625 1.00 88.44 87 GLU A O 1
ATOM 715 N N . ILE A 1 88 ? 9.603 -4.468 -29.636 1.00 93.12 88 ILE A N 1
ATOM 716 C CA . ILE A 1 88 ? 9.063 -4.317 -28.280 1.00 93.12 88 ILE A CA 1
ATOM 717 C C . ILE A 1 88 ? 9.265 -2.871 -27.853 1.00 93.12 88 ILE A C 1
ATOM 719 O O . ILE A 1 88 ? 10.391 -2.377 -27.753 1.00 93.12 88 ILE A O 1
ATOM 723 N N . SER A 1 89 ? 8.159 -2.179 -27.601 1.00 93.62 89 SER A N 1
ATOM 724 C CA . SER A 1 89 ? 8.211 -0.779 -27.198 1.00 93.62 89 SER A CA 1
ATOM 725 C C . SER A 1 89 ? 8.670 -0.641 -25.736 1.00 93.62 89 SER A C 1
ATOM 727 O O . SER A 1 89 ? 8.417 -1.532 -24.921 1.00 93.62 89 SER A O 1
ATOM 729 N N . PRO A 1 90 ? 9.273 0.494 -25.331 1.00 92.88 90 PRO A N 1
ATOM 730 C CA . PRO A 1 90 ? 9.541 0.777 -23.916 1.00 92.88 90 PRO A CA 1
ATOM 731 C C . PRO A 1 90 ? 8.292 0.668 -23.026 1.00 92.88 90 PRO A C 1
ATOM 733 O O . PRO A 1 90 ? 8.390 0.257 -21.871 1.00 92.88 90 PRO A O 1
ATOM 736 N N . ALA A 1 91 ? 7.111 0.971 -23.577 1.00 93.50 91 ALA A N 1
ATOM 737 C CA . ALA A 1 91 ? 5.838 0.856 -22.877 1.00 93.50 91 ALA A CA 1
ATOM 738 C C . ALA A 1 91 ? 5.448 -0.604 -22.588 1.00 93.50 91 ALA A C 1
ATOM 740 O O . ALA A 1 91 ? 4.916 -0.879 -21.514 1.00 93.50 91 ALA A O 1
ATOM 741 N N . ASP A 1 92 ? 5.742 -1.542 -23.495 1.00 94.50 92 ASP A N 1
ATOM 742 C CA . ASP A 1 92 ? 5.497 -2.976 -23.277 1.00 94.50 92 ASP A CA 1
ATOM 743 C C . ASP A 1 92 ? 6.319 -3.495 -22.089 1.00 94.50 92 ASP A C 1
ATOM 745 O O . ASP A 1 92 ? 5.781 -4.115 -21.167 1.00 94.50 92 ASP A O 1
ATOM 749 N N . TYR A 1 93 ? 7.614 -3.161 -22.058 1.00 95.50 93 TYR A N 1
ATOM 750 C CA . TYR A 1 93 ? 8.485 -3.470 -20.923 1.00 95.50 93 TYR A CA 1
ATOM 751 C C . TYR A 1 93 ? 7.982 -2.819 -19.633 1.00 95.50 93 TYR A C 1
ATOM 753 O O . TYR A 1 93 ? 7.899 -3.477 -18.599 1.00 95.50 93 TYR A O 1
ATOM 761 N N . TRP A 1 94 ? 7.607 -1.540 -19.686 1.00 95.44 94 TRP A N 1
ATOM 762 C CA . TRP A 1 94 ? 7.112 -0.808 -18.523 1.00 95.44 94 TRP A CA 1
ATOM 763 C C . TRP A 1 94 ? 5.844 -1.433 -17.927 1.00 95.44 94 TRP A C 1
ATOM 765 O O . TRP A 1 94 ? 5.772 -1.651 -16.718 1.00 95.44 94 TRP A O 1
ATOM 775 N N . ASN A 1 95 ? 4.871 -1.789 -18.769 1.00 95.19 95 ASN A N 1
ATOM 776 C CA . ASN A 1 95 ? 3.641 -2.459 -18.341 1.00 95.19 95 ASN A CA 1
ATOM 777 C C . ASN A 1 95 ? 3.929 -3.835 -17.727 1.00 95.19 95 ASN A C 1
ATOM 779 O O . ASN A 1 95 ? 3.317 -4.210 -16.724 1.00 95.19 95 ASN A O 1
ATOM 783 N N . THR A 1 96 ? 4.905 -4.556 -18.282 1.00 96.44 96 THR A N 1
ATOM 784 C CA . THR A 1 96 ? 5.368 -5.832 -17.728 1.00 96.44 96 THR A CA 1
ATOM 785 C C . THR A 1 96 ? 5.994 -5.633 -16.347 1.00 96.44 96 THR A C 1
ATOM 787 O O . THR A 1 96 ? 5.645 -6.343 -15.404 1.00 96.44 96 THR A O 1
ATOM 790 N N . ILE A 1 97 ? 6.839 -4.610 -16.172 1.00 96.38 97 ILE A N 1
ATOM 791 C CA . ILE A 1 97 ? 7.404 -4.254 -14.862 1.00 96.38 97 ILE A CA 1
ATOM 792 C C . ILE A 1 97 ? 6.279 -3.943 -13.869 1.00 96.38 97 ILE A C 1
ATOM 794 O O . ILE A 1 97 ? 6.284 -4.507 -12.778 1.00 96.38 97 ILE A O 1
ATOM 798 N N . ILE A 1 98 ? 5.278 -3.130 -14.234 1.00 95.94 98 ILE A N 1
ATOM 799 C CA . ILE A 1 98 ? 4.119 -2.852 -13.363 1.00 95.94 98 ILE A CA 1
ATOM 800 C C . ILE A 1 98 ? 3.446 -4.158 -12.914 1.00 95.94 98 ILE A C 1
ATOM 802 O O . ILE A 1 98 ? 3.200 -4.347 -11.720 1.00 95.94 98 ILE A O 1
ATOM 806 N N . ALA A 1 99 ? 3.200 -5.088 -13.841 1.00 95.06 99 ALA A N 1
ATOM 807 C CA . ALA A 1 99 ? 2.584 -6.374 -13.530 1.00 95.06 99 ALA A CA 1
ATOM 808 C C . ALA A 1 99 ? 3.451 -7.246 -12.601 1.00 95.06 99 ALA A C 1
ATOM 810 O O . ALA A 1 99 ? 2.925 -7.924 -11.713 1.00 95.06 99 ALA A O 1
ATOM 811 N N . LEU A 1 100 ? 4.775 -7.224 -12.772 1.00 95.94 100 LEU A N 1
ATOM 812 C CA . LEU A 1 100 ? 5.719 -7.945 -11.917 1.00 95.94 100 LEU A CA 1
ATOM 813 C C . LEU A 1 100 ? 5.795 -7.342 -10.507 1.00 95.94 100 LEU A C 1
ATOM 815 O O . LEU A 1 100 ? 5.819 -8.090 -9.524 1.00 95.94 100 LEU A O 1
ATOM 819 N N . VAL A 1 101 ? 5.770 -6.011 -10.387 1.00 96.19 101 VAL A N 1
ATOM 820 C CA . VAL A 1 101 ? 5.754 -5.309 -9.093 1.00 96.19 101 VAL A CA 1
ATOM 821 C C . VAL A 1 101 ? 4.444 -5.560 -8.349 1.00 96.19 101 VAL A C 1
ATOM 823 O O . VAL A 1 101 ? 4.469 -5.870 -7.157 1.00 96.19 101 VAL A O 1
ATOM 826 N N . ALA A 1 102 ? 3.305 -5.530 -9.049 1.00 93.50 102 ALA A N 1
ATOM 827 C CA . ALA A 1 102 ? 1.991 -5.836 -8.478 1.00 93.50 102 ALA A CA 1
ATOM 828 C C . ALA A 1 102 ? 1.897 -7.269 -7.918 1.00 93.50 102 ALA A C 1
ATOM 830 O O . ALA A 1 102 ? 1.156 -7.523 -6.972 1.00 93.50 102 ALA A O 1
ATOM 831 N N . LYS A 1 103 ? 2.677 -8.207 -8.471 1.00 92.56 103 LYS A N 1
ATOM 832 C CA . LYS A 1 103 ? 2.796 -9.594 -7.987 1.00 92.56 103 LYS A CA 1
ATOM 833 C C . LYS A 1 103 ? 3.916 -9.778 -6.952 1.00 92.56 103 LYS A C 1
ATOM 835 O O . LYS A 1 103 ? 4.213 -10.914 -6.584 1.00 92.56 103 LYS A O 1
ATOM 840 N N . ALA A 1 104 ? 4.560 -8.688 -6.522 1.00 93.94 104 ALA A N 1
ATOM 841 C CA . ALA A 1 104 ? 5.731 -8.679 -5.649 1.00 93.94 104 ALA A CA 1
ATOM 842 C C . ALA A 1 104 ? 6.872 -9.596 -6.138 1.00 93.94 104 ALA A C 1
ATOM 844 O O . ALA A 1 104 ? 7.574 -10.193 -5.321 1.00 93.94 104 ALA A O 1
ATOM 845 N N . LYS A 1 105 ? 7.050 -9.724 -7.461 1.00 94.50 105 LYS A N 1
ATOM 846 C CA . LYS A 1 105 ? 8.151 -10.482 -8.081 1.00 94.50 105 LYS A CA 1
ATOM 847 C C . LYS A 1 105 ? 9.374 -9.617 -8.360 1.00 94.50 105 LYS A C 1
ATOM 849 O O . LYS A 1 105 ? 10.482 -10.120 -8.307 1.00 94.50 105 LYS A O 1
ATOM 854 N N . VAL A 1 106 ? 9.164 -8.334 -8.642 1.00 96.25 106 VAL A N 1
ATOM 855 C CA . VAL A 1 106 ? 10.224 -7.358 -8.917 1.00 96.25 106 VAL A CA 1
ATOM 856 C C . VAL A 1 106 ? 10.060 -6.166 -7.983 1.00 96.25 106 VAL A C 1
ATOM 858 O O . VAL A 1 106 ? 8.936 -5.772 -7.670 1.00 96.25 106 VAL A O 1
ATOM 861 N N . TYR A 1 107 ? 11.176 -5.588 -7.541 1.00 97.00 107 TYR A N 1
ATOM 862 C CA . TYR A 1 107 ? 11.195 -4.476 -6.589 1.00 97.00 107 TYR A CA 1
ATOM 863 C C . TYR A 1 107 ? 11.925 -3.262 -7.184 1.00 97.00 107 TYR A C 1
ATOM 865 O O . TYR A 1 107 ? 13.153 -3.300 -7.325 1.00 97.00 107 TYR A O 1
ATOM 873 N N . PRO A 1 108 ? 11.211 -2.172 -7.521 1.00 97.31 108 PRO A N 1
ATOM 874 C CA . PRO A 1 108 ? 11.824 -0.947 -8.014 1.00 97.31 108 PRO A CA 1
ATOM 875 C C . PRO A 1 108 ? 12.673 -0.307 -6.918 1.00 97.31 108 PRO A C 1
ATOM 877 O O . PRO A 1 108 ? 12.218 -0.155 -5.780 1.00 97.31 108 PRO A O 1
ATOM 880 N N . VAL A 1 109 ? 13.894 0.093 -7.261 1.00 97.75 109 VAL A N 1
ATOM 881 C CA . VAL A 1 109 ? 14.815 0.793 -6.364 1.00 97.75 109 VAL A CA 1
ATOM 882 C C . VAL A 1 109 ? 15.013 2.220 -6.856 1.00 97.75 109 VAL A C 1
ATOM 884 O O . VAL A 1 109 ? 15.512 2.446 -7.960 1.00 97.75 109 VAL A O 1
ATOM 887 N N . LEU A 1 110 ? 14.646 3.181 -6.014 1.00 97.69 110 LEU A N 1
ATOM 888 C CA . LEU A 1 110 ? 14.853 4.610 -6.230 1.00 97.69 110 LEU A CA 1
ATOM 889 C C . LEU A 1 110 ? 15.870 5.171 -5.239 1.00 97.69 110 LEU A C 1
ATOM 891 O O . LEU A 1 110 ? 16.149 4.579 -4.193 1.00 97.69 110 LEU A O 1
ATOM 895 N N . HIS A 1 111 ? 16.404 6.338 -5.571 1.00 96.94 111 HIS A N 1
ATOM 896 C CA . HIS A 1 111 ? 17.415 7.043 -4.800 1.00 96.94 111 HIS A CA 1
ATOM 897 C C . HIS A 1 111 ? 16.943 8.453 -4.486 1.00 96.94 111 HIS A C 1
ATOM 899 O O . HIS A 1 111 ? 16.189 9.050 -5.250 1.00 96.94 111 HIS A O 1
ATOM 905 N N . GLY A 1 112 ? 17.429 9.021 -3.390 1.00 95.88 112 GLY A N 1
ATOM 906 C CA . GLY A 1 112 ? 17.190 10.429 -3.137 1.00 95.88 112 GLY A CA 1
ATOM 907 C C . GLY A 1 112 ? 17.741 10.945 -1.822 1.00 95.88 112 GLY A C 1
ATOM 908 O O . GLY A 1 112 ? 18.356 10.234 -1.022 1.00 95.88 112 GLY A O 1
ATOM 909 N N . SER A 1 113 ? 17.485 12.227 -1.603 1.00 96.31 113 SER A N 1
ATOM 910 C CA . SER A 1 113 ? 17.674 12.892 -0.327 1.00 96.31 113 SER A CA 1
ATOM 911 C C . SER A 1 113 ? 16.401 13.638 0.022 1.00 96.31 113 SER A C 1
ATOM 913 O O . SER A 1 113 ? 16.108 14.690 -0.544 1.00 96.31 113 SER A O 1
ATOM 915 N N . ALA A 1 114 ? 15.656 13.109 0.991 1.00 94.69 114 ALA A N 1
ATOM 916 C CA . ALA A 1 114 ? 14.458 13.778 1.488 1.00 94.69 114 ALA A CA 1
ATOM 917 C C . ALA A 1 114 ? 14.768 15.158 2.089 1.00 94.69 114 ALA A C 1
ATOM 919 O O . ALA A 1 114 ? 13.946 16.061 2.000 1.00 94.69 114 ALA A O 1
ATOM 920 N N . MET A 1 115 ? 15.965 15.340 2.660 1.00 94.75 115 MET A N 1
ATOM 921 C CA . MET A 1 115 ? 16.382 16.617 3.244 1.00 94.75 115 MET A CA 1
ATOM 922 C C . MET A 1 115 ? 16.574 17.706 2.182 1.00 94.75 115 MET A C 1
ATOM 924 O O . MET A 1 115 ? 16.225 18.857 2.427 1.00 94.75 115 MET A O 1
ATOM 928 N N . PHE A 1 116 ? 17.103 17.339 1.013 1.00 95.31 116 PHE A N 1
ATOM 929 C CA . PHE A 1 116 ? 17.369 18.266 -0.091 1.00 95.31 116 PHE A CA 1
ATOM 930 C C . PHE A 1 116 ? 16.326 18.193 -1.213 1.00 95.31 116 PHE A C 1
ATOM 932 O O . PHE A 1 116 ? 16.509 18.808 -2.258 1.00 95.31 116 PHE A O 1
ATOM 939 N N . ASN A 1 117 ? 15.230 17.460 -0.995 1.00 95.31 117 ASN A N 1
ATOM 940 C CA . ASN A 1 117 ? 14.162 17.240 -1.970 1.00 95.31 117 ASN A CA 1
ATOM 941 C C . ASN A 1 117 ? 14.645 16.644 -3.312 1.00 95.31 117 ASN A C 1
ATOM 943 O O . ASN A 1 117 ? 14.113 16.957 -4.373 1.00 95.31 117 ASN A O 1
ATOM 947 N N . ILE A 1 118 ? 15.660 15.778 -3.266 1.00 96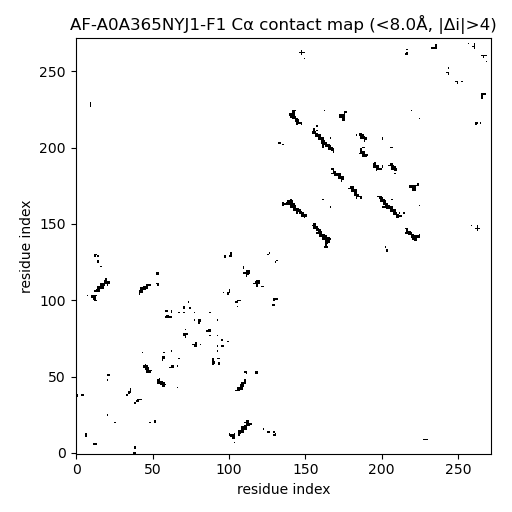.00 118 ILE A N 1
ATOM 948 C CA . ILE A 1 118 ? 16.217 15.092 -4.442 1.00 96.00 118 ILE A CA 1
ATOM 949 C C . ILE A 1 118 ? 15.564 13.714 -4.555 1.00 96.00 118 ILE A C 1
ATOM 951 O O . ILE A 1 118 ? 15.537 12.980 -3.565 1.00 96.00 118 ILE A O 1
ATOM 955 N N . GLY A 1 119 ? 15.062 13.344 -5.738 1.00 95.38 119 GLY A N 1
ATOM 956 C CA . GLY A 1 119 ? 14.462 12.026 -5.988 1.00 95.38 119 GLY A CA 1
ATOM 957 C C . GLY A 1 119 ? 13.045 11.836 -5.434 1.00 95.38 119 GLY A C 1
ATOM 958 O O . GLY A 1 119 ? 12.509 10.730 -5.475 1.00 95.38 119 GLY A O 1
ATOM 959 N N . ILE A 1 120 ? 12.446 12.885 -4.858 1.00 96.56 120 ILE A N 1
ATOM 960 C CA . ILE A 1 120 ? 11.135 12.807 -4.197 1.00 96.56 120 ILE A CA 1
ATOM 961 C C . ILE A 1 120 ? 9.991 12.795 -5.205 1.00 96.56 120 ILE A C 1
ATOM 963 O O . ILE A 1 120 ? 9.048 12.029 -5.023 1.00 96.56 120 ILE A O 1
ATOM 967 N N . ASN A 1 121 ? 10.078 13.581 -6.279 1.00 95.56 121 ASN A N 1
ATOM 968 C CA . ASN A 1 121 ? 9.059 13.559 -7.329 1.00 95.56 121 ASN A CA 1
ATOM 969 C C . ASN A 1 121 ? 9.028 12.188 -8.007 1.00 95.56 121 ASN A C 1
ATOM 971 O O . ASN A 1 121 ? 7.972 11.586 -8.134 1.00 95.56 121 ASN A O 1
ATOM 975 N N . GLU A 1 122 ? 10.197 11.633 -8.307 1.00 95.50 122 GLU A N 1
ATOM 976 C CA . GLU A 1 122 ? 10.331 10.314 -8.911 1.00 95.50 122 GLU A CA 1
ATOM 977 C C . GLU A 1 122 ? 9.829 9.203 -7.982 1.00 95.50 122 GLU A C 1
ATOM 979 O O . GLU A 1 122 ? 9.245 8.227 -8.448 1.00 95.50 122 GLU A O 1
ATOM 984 N N . LEU A 1 123 ? 10.004 9.352 -6.663 1.00 97.06 123 LEU A N 1
ATOM 985 C CA . LEU A 1 123 ? 9.396 8.451 -5.685 1.00 97.06 123 LEU A CA 1
ATOM 986 C C . LEU A 1 123 ? 7.863 8.533 -5.713 1.00 97.06 123 LEU A C 1
ATOM 988 O O . LEU A 1 123 ? 7.206 7.494 -5.678 1.00 97.06 123 LEU A O 1
ATOM 992 N N . LEU A 1 124 ? 7.286 9.735 -5.784 1.00 96.00 124 LEU A N 1
ATOM 993 C CA . LEU A 1 124 ? 5.832 9.922 -5.873 1.00 96.00 124 LEU A CA 1
ATOM 994 C C . LEU A 1 124 ? 5.264 9.376 -7.193 1.00 96.00 124 LEU A C 1
ATOM 996 O O . LEU A 1 124 ? 4.222 8.712 -7.185 1.00 96.00 124 LEU A O 1
ATOM 1000 N N . ASP A 1 125 ? 5.974 9.583 -8.300 1.00 94.94 125 ASP A N 1
ATOM 1001 C CA . ASP A 1 125 ? 5.625 9.042 -9.615 1.00 94.94 125 ASP A CA 1
ATOM 1002 C C . ASP A 1 125 ? 5.686 7.509 -9.608 1.00 94.94 125 ASP A C 1
ATOM 1004 O O . ASP A 1 125 ? 4.776 6.838 -10.103 1.00 94.94 125 ASP A O 1
ATOM 1008 N N . ALA A 1 126 ? 6.716 6.932 -8.981 1.00 96.00 126 ALA A N 1
ATOM 1009 C CA . ALA A 1 126 ? 6.852 5.489 -8.822 1.00 96.00 126 ALA A CA 1
ATOM 1010 C C . ALA A 1 126 ? 5.735 4.899 -7.949 1.00 96.00 126 ALA A C 1
ATOM 1012 O O . ALA A 1 126 ? 5.174 3.866 -8.309 1.00 96.00 126 ALA A O 1
ATOM 1013 N N . ILE A 1 127 ? 5.364 5.551 -6.840 1.00 95.75 127 ILE A N 1
ATOM 1014 C CA . ILE A 1 127 ? 4.225 5.121 -6.010 1.00 95.75 127 ILE A CA 1
ATOM 1015 C C . ILE A 1 127 ? 2.946 5.105 -6.850 1.00 95.75 127 ILE A C 1
ATOM 1017 O O . ILE A 1 127 ? 2.234 4.104 -6.846 1.00 95.75 127 ILE A O 1
ATOM 1021 N N . SER A 1 128 ? 2.697 6.168 -7.613 1.00 94.00 128 SER A N 1
ATOM 1022 C CA . SER A 1 128 ? 1.502 6.288 -8.456 1.00 94.00 128 SER A CA 1
ATOM 1023 C C . SER A 1 128 ? 1.474 5.266 -9.597 1.00 94.00 128 SER A C 1
ATOM 1025 O O . SER A 1 128 ? 0.401 4.820 -9.995 1.00 94.00 128 SER A O 1
ATOM 1027 N N . SER A 1 129 ? 2.644 4.873 -10.107 1.00 93.81 129 SER A N 1
ATOM 1028 C CA . SER A 1 129 ? 2.772 3.920 -11.217 1.00 93.81 129 SER A CA 1
ATOM 1029 C C . SER A 1 129 ? 2.721 2.457 -10.769 1.00 93.81 129 SER A C 1
ATOM 1031 O O . SER A 1 129 ? 2.179 1.616 -11.481 1.00 93.81 129 SER A O 1
ATOM 1033 N N . PHE A 1 130 ? 3.302 2.136 -9.609 1.00 95.25 130 PHE A N 1
ATOM 1034 C CA . PHE A 1 130 ? 3.523 0.752 -9.177 1.00 95.25 130 PHE A CA 1
ATOM 1035 C C . PHE A 1 130 ? 2.640 0.299 -8.012 1.00 95.25 130 PHE A C 1
ATOM 1037 O O . PHE A 1 130 ? 2.387 -0.898 -7.877 1.00 95.25 130 PHE A O 1
ATOM 1044 N N . ILE A 1 131 ? 2.185 1.214 -7.151 1.00 94.00 131 ILE A N 1
ATOM 1045 C CA . ILE A 1 131 ? 1.375 0.887 -5.971 1.00 94.00 131 ILE A CA 1
ATOM 1046 C C . ILE A 1 131 ? -0.074 1.264 -6.260 1.00 94.00 131 ILE A C 1
ATOM 1048 O O . ILE A 1 131 ? -0.586 2.296 -5.827 1.00 94.00 131 ILE A O 1
ATOM 1052 N N . LEU A 1 132 ? -0.734 0.405 -7.031 1.00 87.94 132 LEU A N 1
ATOM 1053 C CA . LEU A 1 132 ? -2.121 0.607 -7.421 1.00 87.94 132 LEU A CA 1
ATOM 1054 C C . LEU A 1 132 ? -3.072 0.113 -6.321 1.00 87.94 132 LEU A C 1
ATOM 1056 O O . LEU A 1 132 ? -2.843 -0.955 -5.742 1.00 87.94 132 LEU A O 1
ATOM 1060 N N . PRO A 1 133 ? -4.150 0.859 -6.023 1.00 84.38 133 PRO A N 1
ATOM 1061 C CA . PRO A 1 133 ? -5.171 0.380 -5.109 1.00 84.38 133 PRO A CA 1
ATOM 1062 C C . PRO A 1 133 ? -5.859 -0.862 -5.697 1.00 84.38 133 PRO A C 1
ATOM 1064 O O . PRO A 1 133 ? -6.015 -0.963 -6.918 1.00 84.38 133 PRO A O 1
ATOM 1067 N N . PRO A 1 134 ? -6.301 -1.808 -4.852 1.00 81.62 134 PRO A N 1
ATOM 1068 C CA . PRO A 1 134 ? -7.063 -2.948 -5.329 1.00 81.62 134 PRO A CA 1
ATOM 1069 C C . PRO A 1 134 ? -8.365 -2.472 -5.981 1.00 81.62 134 PRO A C 1
ATOM 1071 O O . PRO A 1 134 ? -9.013 -1.524 -5.521 1.00 81.62 134 PRO A O 1
ATOM 1074 N N . ALA A 1 135 ? -8.750 -3.150 -7.061 1.00 81.12 135 ALA A N 1
ATOM 1075 C CA . ALA A 1 135 ? -10.038 -2.921 -7.692 1.00 81.12 135 ALA A CA 1
ATOM 1076 C C . ALA A 1 135 ? -11.167 -3.287 -6.717 1.00 81.12 135 ALA A C 1
ATOM 1078 O O . ALA A 1 135 ? -11.096 -4.307 -6.029 1.00 81.12 135 ALA A O 1
ATOM 1079 N N . SER A 1 136 ? -12.213 -2.460 -6.687 1.00 79.00 136 SER A N 1
ATOM 1080 C CA . SER A 1 136 ? -13.465 -2.801 -6.010 1.00 79.00 136 SER A CA 1
ATOM 1081 C C . SER A 1 136 ? -14.038 -4.073 -6.638 1.00 79.00 136 SER A C 1
ATOM 1083 O O . SER A 1 136 ? -14.128 -4.188 -7.863 1.00 79.00 136 SER A O 1
ATOM 1085 N N . VAL A 1 137 ? -14.387 -5.047 -5.800 1.00 77.19 137 VAL A N 1
ATOM 1086 C CA . VAL A 1 137 ? -14.924 -6.348 -6.226 1.00 77.19 137 VAL A CA 1
ATOM 1087 C C . VAL A 1 137 ? -16.452 -6.357 -6.098 1.00 77.19 137 VAL A C 1
ATOM 1089 O O . VAL A 1 137 ? -17.146 -7.112 -6.778 1.00 77.19 137 VAL A O 1
ATOM 1092 N N . SER A 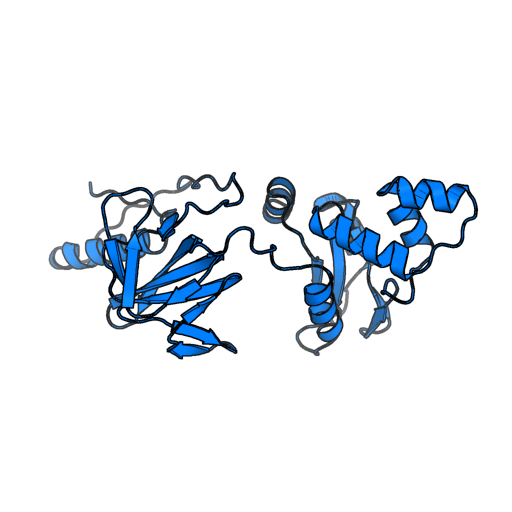1 138 ? -16.997 -5.526 -5.210 1.00 76.69 138 SER A N 1
ATOM 1093 C CA . SER A 1 138 ? -18.387 -5.517 -4.778 1.00 76.69 138 SER A CA 1
ATOM 1094 C C . SER A 1 138 ? -18.791 -4.132 -4.271 1.00 76.69 138 SER A C 1
ATOM 1096 O O . SER A 1 138 ? -18.236 -3.625 -3.312 1.00 76.69 138 SER A O 1
ATOM 1098 N N . ASN A 1 139 ? -19.917 -3.593 -4.734 1.00 81.19 139 ASN A N 1
ATOM 1099 C CA . ASN A 1 139 ? -20.451 -2.327 -4.199 1.00 81.19 139 ASN A CA 1
ATOM 1100 C C . ASN A 1 139 ? -21.046 -2.430 -2.773 1.00 81.19 139 ASN A C 1
ATOM 1102 O O . ASN A 1 139 ? -21.728 -1.516 -2.312 1.00 81.19 139 ASN A O 1
ATOM 1106 N N . ARG A 1 140 ? -20.840 -3.547 -2.065 1.00 91.50 140 ARG A N 1
ATOM 1107 C CA . ARG A 1 140 ? -21.251 -3.728 -0.664 1.00 91.50 140 ARG A CA 1
ATOM 1108 C C . ARG A 1 140 ? -20.134 -3.302 0.277 1.00 91.50 140 ARG A C 1
ATOM 1110 O O . ARG A 1 140 ? -18.988 -3.685 0.070 1.00 91.50 140 ARG A O 1
ATOM 1117 N N . LEU A 1 141 ? -20.506 -2.599 1.346 1.00 95.19 141 LEU A N 1
ATOM 1118 C CA . LEU A 1 141 ? -19.581 -2.197 2.399 1.00 95.19 141 LEU A CA 1
ATOM 1119 C C . LEU A 1 141 ? -18.795 -3.402 2.933 1.00 95.19 141 LEU A C 1
ATOM 1121 O O . LEU A 1 141 ? -19.384 -4.375 3.406 1.00 95.19 141 LEU A O 1
ATOM 1125 N N . SER A 1 142 ? -17.473 -3.281 2.906 1.00 94.81 142 SER A N 1
ATOM 1126 C CA . SER A 1 142 ? -16.524 -4.144 3.604 1.00 94.81 142 SER A CA 1
ATOM 1127 C C . SER A 1 142 ? -15.474 -3.241 4.239 1.00 94.81 142 SER A C 1
ATOM 1129 O O . SER A 1 142 ? -14.618 -2.706 3.535 1.00 94.81 142 SER A O 1
ATOM 1131 N N . ALA A 1 143 ? -15.528 -3.053 5.555 1.00 95.25 143 ALA A N 1
ATOM 1132 C CA . ALA A 1 143 ? -14.593 -2.188 6.274 1.00 95.25 143 ALA A CA 1
ATOM 1133 C C . ALA A 1 143 ? -13.890 -2.944 7.397 1.00 95.25 143 ALA A C 1
ATOM 1135 O O . ALA A 1 143 ? -14.548 -3.653 8.147 1.00 95.25 143 ALA A O 1
ATOM 1136 N N . TYR A 1 144 ? -12.577 -2.775 7.538 1.00 94.75 144 TYR A N 1
ATOM 1137 C CA . TYR A 1 144 ? -11.766 -3.468 8.541 1.00 94.75 144 TYR A CA 1
ATOM 1138 C C . TYR A 1 144 ? -11.203 -2.499 9.577 1.00 94.75 144 TYR A C 1
ATOM 1140 O O . TYR A 1 144 ? -10.547 -1.521 9.216 1.00 94.75 144 TYR A O 1
ATOM 1148 N N . LEU A 1 145 ? -11.415 -2.791 10.857 1.00 94.75 145 LEU A N 1
ATOM 1149 C CA . LEU A 1 145 ? -10.912 -2.001 11.970 1.00 94.75 145 LEU A CA 1
ATOM 1150 C C . LEU A 1 145 ? -9.477 -2.419 12.297 1.00 94.75 145 LEU A C 1
ATOM 1152 O O . LEU A 1 145 ? -9.231 -3.477 12.877 1.00 94.75 145 LEU A O 1
ATOM 1156 N N . TYR A 1 146 ? -8.519 -1.566 11.936 1.00 92.44 146 TYR A N 1
ATOM 1157 C CA . TYR A 1 146 ? -7.092 -1.878 12.067 1.00 92.44 146 TYR A CA 1
ATOM 1158 C C . TYR A 1 146 ? -6.396 -1.112 13.193 1.00 92.44 146 TYR A C 1
ATOM 1160 O O . TYR A 1 146 ? -5.274 -1.460 13.555 1.00 92.44 146 TYR A O 1
ATOM 1168 N N . LYS A 1 147 ? -7.024 -0.056 13.720 1.00 94.00 147 LYS A N 1
ATOM 1169 C CA . LYS A 1 147 ? -6.417 0.811 14.729 1.00 94.00 147 LYS A CA 1
ATOM 1170 C C . LYS A 1 147 ? -7.481 1.451 15.617 1.00 94.00 147 LYS A C 1
ATOM 1172 O O . LYS A 1 147 ? -8.521 1.895 15.134 1.00 94.00 147 LYS A O 1
ATOM 1177 N N . ILE A 1 148 ? -7.190 1.517 16.911 1.00 94.38 148 ILE A N 1
ATOM 1178 C CA . ILE A 1 148 ? -7.956 2.264 17.910 1.00 94.38 148 ILE A CA 1
ATOM 1179 C C . ILE A 1 148 ? -6.986 3.220 18.599 1.00 94.38 148 ILE A C 1
ATOM 1181 O O . ILE A 1 148 ? -5.856 2.843 18.891 1.00 94.38 148 ILE A O 1
ATOM 1185 N N . GLU A 1 149 ? -7.426 4.447 18.847 1.00 93.44 149 GLU A N 1
ATOM 1186 C CA . GLU A 1 149 ? -6.732 5.419 19.693 1.00 93.44 149 GLU A CA 1
ATOM 1187 C C . GLU A 1 149 ? -7.737 6.075 20.629 1.00 93.44 149 GLU A C 1
ATOM 1189 O O . GLU A 1 149 ? -8.890 6.285 20.254 1.00 93.44 149 GLU A O 1
ATOM 1194 N N . HIS A 1 150 ? -7.296 6.492 21.806 1.00 90.81 150 HIS A N 1
ATOM 1195 C CA . HIS A 1 150 ? -8.062 7.405 22.643 1.00 90.81 150 HIS A CA 1
ATOM 1196 C C . HIS A 1 150 ? -7.552 8.835 22.441 1.00 90.81 150 HIS A C 1
ATOM 1198 O O . HIS A 1 150 ? -6.353 9.080 22.300 1.00 90.81 150 HIS A O 1
ATOM 1204 N N . ASP A 1 151 ? -8.465 9.799 22.347 1.00 86.81 151 ASP A N 1
ATOM 1205 C CA . ASP A 1 151 ? -8.096 11.214 22.341 1.00 86.81 151 ASP A CA 1
ATOM 1206 C C . ASP A 1 151 ? -7.638 11.671 23.752 1.00 86.81 151 ASP A C 1
ATOM 1208 O O . ASP A 1 151 ? -7.795 10.935 24.731 1.00 86.81 151 ASP A O 1
ATOM 1212 N N . PRO A 1 152 ? -7.096 12.894 23.915 1.00 84.56 152 PRO A N 1
ATOM 1213 C CA . PRO A 1 152 ? -6.694 13.402 25.232 1.00 84.56 152 PRO A CA 1
ATOM 1214 C C . PRO A 1 152 ? -7.826 13.506 26.271 1.00 84.56 152 PRO A C 1
ATOM 1216 O O . PRO A 1 152 ? -7.545 13.680 27.456 1.00 84.56 152 PRO A O 1
ATOM 1219 N N . LYS A 1 153 ? -9.095 13.439 25.847 1.00 86.31 153 LYS A N 1
ATOM 1220 C CA . LYS A 1 153 ? -10.282 13.422 26.716 1.00 86.31 153 LYS A CA 1
ATOM 1221 C C . LYS A 1 153 ? -10.740 11.994 27.047 1.00 86.31 153 LYS A C 1
ATOM 1223 O O . LYS A 1 153 ? -11.655 11.832 27.849 1.00 86.31 153 LYS A O 1
ATOM 1228 N N . GLY A 1 154 ? -10.094 10.977 26.478 1.00 83.44 154 GLY A N 1
ATOM 1229 C CA . GLY A 1 154 ? -10.420 9.566 26.655 1.00 83.44 154 GLY A CA 1
ATOM 1230 C C . GLY A 1 154 ? -11.493 9.047 25.698 1.00 83.44 154 GLY A C 1
ATOM 1231 O O . GLY A 1 154 ? -11.951 7.920 25.874 1.00 83.44 154 GLY A O 1
ATOM 1232 N N . HIS A 1 155 ? -11.908 9.823 24.693 1.00 88.06 155 HIS A N 1
ATOM 1233 C CA . HIS A 1 155 ? -12.865 9.354 23.696 1.00 88.06 155 HIS A CA 1
ATOM 1234 C C . HIS A 1 155 ? -12.192 8.392 22.727 1.00 88.06 155 HIS A C 1
ATOM 1236 O O . HIS A 1 155 ? -11.120 8.665 22.179 1.00 88.06 155 HIS A O 1
ATOM 1242 N N . LYS A 1 156 ? -12.848 7.258 22.501 1.00 91.19 156 LYS A N 1
ATOM 1243 C CA . LYS A 1 156 ? -12.343 6.195 21.643 1.00 91.19 156 LYS A CA 1
ATOM 1244 C C . LYS A 1 156 ? -12.572 6.536 20.172 1.00 91.19 156 LYS A C 1
ATOM 1246 O O . LYS A 1 156 ? -13.712 6.684 19.733 1.00 91.19 156 LYS A O 1
ATOM 1251 N N . ARG A 1 157 ? -11.484 6.578 19.407 1.00 94.56 157 ARG A N 1
ATOM 1252 C CA . ARG A 1 157 ? -11.436 6.794 17.959 1.00 94.56 157 ARG A CA 1
ATOM 1253 C C . ARG A 1 157 ? -11.038 5.493 17.280 1.00 94.56 157 ARG A C 1
ATOM 1255 O O . ARG A 1 157 ? -9.996 4.913 17.578 1.00 94.56 157 ARG A O 1
ATOM 1262 N N . SER A 1 158 ? -11.882 5.024 16.377 1.00 95.88 158 SER A N 1
ATOM 1263 C CA . SER A 1 158 ? -11.702 3.758 15.674 1.00 95.88 158 SER A CA 1
ATOM 1264 C C . SER A 1 158 ? -11.458 4.021 14.197 1.00 95.88 158 SER A C 1
ATOM 1266 O O . SER A 1 158 ? -12.281 4.648 13.533 1.00 95.88 158 SER A O 1
ATOM 1268 N N . PHE A 1 159 ? -10.328 3.536 13.694 1.00 97.25 159 PHE A N 1
ATOM 1269 C CA . PHE A 1 159 ? -9.897 3.703 12.314 1.00 97.25 159 PHE A CA 1
ATOM 1270 C C . PHE A 1 159 ? -10.232 2.439 11.530 1.00 97.25 159 PHE A C 1
ATOM 1272 O O . PHE A 1 159 ? -9.766 1.337 11.848 1.00 97.25 159 PHE A O 1
ATOM 1279 N N . LEU A 1 160 ? -11.030 2.616 10.486 1.00 96.50 160 LEU A N 1
ATOM 1280 C CA . LEU A 1 160 ? -11.436 1.564 9.578 1.00 96.50 160 LEU A CA 1
ATOM 1281 C C . LEU A 1 160 ? -10.851 1.818 8.196 1.00 96.50 160 LEU A C 1
ATOM 1283 O O . LEU A 1 160 ? -10.965 2.913 7.653 1.00 96.50 160 LEU A O 1
ATOM 1287 N N . LYS A 1 161 ? -10.270 0.785 7.595 1.00 95.31 161 LYS A N 1
ATOM 1288 C CA . LYS A 1 161 ? -9.962 0.780 6.168 1.00 95.31 161 LYS A CA 1
ATOM 1289 C C . LYS A 1 161 ? -11.208 0.320 5.422 1.00 95.31 161 LYS A C 1
ATOM 1291 O O . LYS A 1 161 ? -11.649 -0.811 5.636 1.00 95.31 161 LYS A O 1
ATOM 1296 N N . ILE A 1 162 ? -11.760 1.162 4.552 1.00 95.12 162 ILE A N 1
ATOM 1297 C CA . ILE A 1 162 ? -12.826 0.741 3.644 1.00 95.12 162 ILE A CA 1
ATOM 1298 C C . ILE A 1 162 ? -12.164 -0.054 2.520 1.00 95.12 162 ILE A C 1
ATOM 1300 O O . ILE A 1 162 ? -11.399 0.484 1.723 1.00 95.12 162 ILE A O 1
ATOM 1304 N N . ILE A 1 163 ? -12.399 -1.361 2.506 1.00 93.00 163 ILE A N 1
ATOM 1305 C CA . ILE A 1 163 ? -11.890 -2.262 1.469 1.00 93.00 1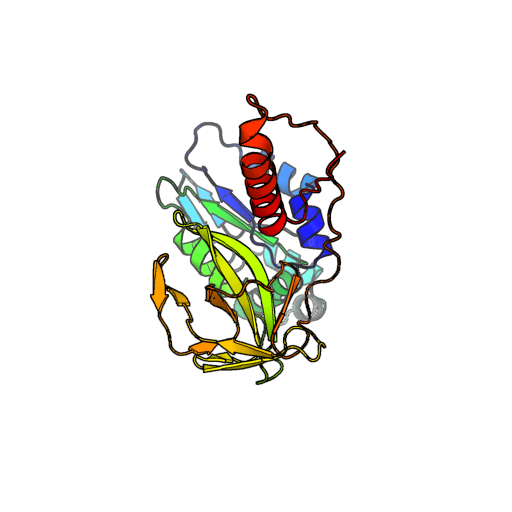63 ILE A CA 1
ATOM 1306 C C . ILE A 1 163 ? -12.791 -2.175 0.244 1.00 93.00 163 ILE A C 1
ATOM 1308 O O . ILE A 1 163 ? -12.295 -2.122 -0.874 1.00 93.00 163 ILE A O 1
ATOM 1312 N N . ASP A 1 164 ? -14.106 -2.128 0.466 1.00 93.62 164 ASP A N 1
ATOM 1313 C CA . ASP A 1 164 ? -15.080 -2.078 -0.614 1.00 93.62 164 ASP A CA 1
ATOM 1314 C C . ASP A 1 164 ? -16.378 -1.361 -0.223 1.00 93.62 164 ASP A C 1
ATOM 1316 O O . ASP A 1 164 ? -16.682 -1.209 0.967 1.00 93.62 164 ASP A O 1
ATOM 1320 N N . GLY A 1 165 ? -17.142 -0.933 -1.229 1.00 94.12 165 GLY A N 1
ATOM 1321 C CA . GLY A 1 165 ? -18.365 -0.149 -1.058 1.00 94.12 165 GLY A CA 1
ATOM 1322 C C . GLY A 1 165 ? -18.118 1.226 -0.424 1.00 94.12 165 GLY A C 1
ATOM 1323 O O . GLY A 1 165 ? -17.131 1.898 -0.717 1.00 94.12 165 GLY A O 1
ATOM 1324 N N . SER A 1 166 ? -19.040 1.661 0.435 1.00 96.00 166 SER A N 1
ATOM 1325 C CA . SER A 1 166 ? -18.989 2.967 1.102 1.00 96.00 166 SER A CA 1
ATOM 1326 C C . SER A 1 166 ? -19.624 2.905 2.488 1.00 96.00 166 SER A C 1
ATOM 1328 O O . SER A 1 166 ? -20.623 2.206 2.664 1.00 96.00 166 SER A O 1
ATOM 1330 N N . LEU A 1 167 ? -19.095 3.672 3.441 1.00 97.25 167 LEU A N 1
ATOM 1331 C CA . LEU A 1 167 ? -19.687 3.886 4.763 1.00 97.25 167 LEU A CA 1
ATOM 1332 C C . LEU A 1 167 ? -20.270 5.299 4.833 1.00 97.25 167 LEU A C 1
ATOM 1334 O O . LEU A 1 167 ? -19.537 6.257 4.587 1.00 97.25 167 LEU A O 1
ATOM 1338 N N . ARG A 1 168 ? -21.552 5.445 5.182 1.00 97.44 168 ARG A N 1
ATOM 1339 C CA . ARG A 1 168 ? -22.230 6.747 5.261 1.00 97.44 168 ARG A CA 1
ATOM 1340 C C . ARG A 1 168 ? -22.692 7.076 6.675 1.00 97.44 168 ARG A C 1
ATOM 1342 O O . ARG A 1 168 ? -22.966 6.203 7.504 1.00 97.44 168 ARG A O 1
ATOM 1349 N N . LEU A 1 169 ? -22.821 8.371 6.956 1.00 96.69 169 LEU A N 1
ATOM 1350 C CA . LEU A 1 169 ? -23.471 8.838 8.175 1.00 96.69 169 LEU A CA 1
ATOM 1351 C C . LEU A 1 169 ? -24.901 8.303 8.262 1.00 96.69 169 LEU A C 1
ATOM 1353 O O . LEU A 1 169 ? -25.658 8.317 7.295 1.00 96.69 169 LEU A O 1
ATOM 1357 N N . ARG A 1 170 ? -25.293 7.922 9.480 1.00 95.56 170 ARG A N 1
ATOM 1358 C CA . ARG A 1 170 ? -26.591 7.340 9.855 1.00 95.56 170 ARG A CA 1
ATOM 1359 C C . ARG A 1 170 ? -26.836 5.920 9.355 1.00 95.56 170 ARG A C 1
ATOM 1361 O O . ARG A 1 170 ? -27.887 5.381 9.718 1.00 95.56 170 ARG A O 1
ATOM 1368 N N . ASP A 1 171 ? -25.895 5.313 8.634 1.00 95.81 171 ASP A N 1
ATOM 1369 C CA . ASP A 1 171 ? -25.987 3.905 8.261 1.00 95.81 171 ASP A CA 1
ATOM 1370 C C . ASP A 1 171 ? -26.141 3.025 9.501 1.00 95.81 171 ASP A C 1
ATOM 1372 O O . ASP A 1 171 ? -25.547 3.287 10.553 1.00 95.81 171 ASP A O 1
ATOM 1376 N N . VAL A 1 172 ? -26.944 1.971 9.359 1.00 95.44 172 VAL A N 1
ATOM 1377 C CA . VAL A 1 172 ? -27.071 0.901 10.347 1.00 95.44 172 VAL A CA 1
ATOM 1378 C C . VAL A 1 172 ? -26.346 -0.313 9.791 1.00 95.44 172 VAL A C 1
ATOM 1380 O O . VAL A 1 172 ? -26.848 -0.992 8.897 1.00 95.44 172 VAL A O 1
ATOM 1383 N N . VAL A 1 173 ? -25.139 -0.555 10.293 1.00 94.31 173 VAL A N 1
ATOM 1384 C CA . VAL A 1 173 ? -24.230 -1.575 9.766 1.00 94.31 173 VAL A CA 1
ATOM 1385 C C . VAL A 1 173 ? -24.009 -2.674 10.785 1.00 94.31 173 VAL A C 1
ATOM 1387 O O . VAL A 1 173 ? -23.939 -2.438 11.993 1.00 94.31 173 VAL A O 1
ATOM 1390 N N . ARG A 1 174 ? -23.921 -3.898 10.277 1.00 94.00 174 ARG A N 1
ATOM 1391 C CA . ARG A 1 174 ? -23.657 -5.087 11.077 1.00 94.00 174 ARG A CA 1
ATOM 1392 C C . ARG A 1 174 ? -22.177 -5.147 11.441 1.00 94.00 174 ARG A C 1
ATOM 1394 O O . ARG A 1 174 ? -21.335 -4.905 10.573 1.00 94.00 174 ARG A O 1
ATOM 1401 N N . ILE A 1 175 ? -21.880 -5.493 12.692 1.00 93.06 175 ILE A N 1
ATOM 1402 C CA . ILE A 1 175 ? -20.515 -5.790 13.136 1.00 93.06 175 ILE A CA 1
ATOM 1403 C C . ILE A 1 175 ? -20.254 -7.275 12.935 1.00 93.06 175 ILE A C 1
ATOM 1405 O O . ILE A 1 175 ? -20.985 -8.124 13.458 1.00 93.06 175 ILE A O 1
ATOM 1409 N N . ASN A 1 176 ? -19.172 -7.583 12.233 1.00 90.00 176 ASN A N 1
ATOM 1410 C CA . ASN A 1 176 ? -18.770 -8.935 11.893 1.00 90.00 176 ASN A CA 1
ATOM 1411 C C . ASN A 1 176 ? -19.931 -9.713 11.222 1.00 90.00 176 ASN A C 1
ATOM 1413 O O . ASN A 1 176 ? -20.841 -9.139 10.613 1.00 90.00 176 ASN A O 1
ATOM 1417 N N . ASP A 1 177 ? -19.932 -11.036 11.377 1.00 87.62 177 ASP A N 1
ATOM 1418 C CA . ASP A 1 177 ? -21.059 -11.916 11.051 1.00 87.62 177 ASP A CA 1
ATOM 1419 C C . ASP A 1 177 ? -22.027 -12.086 12.243 1.00 87.62 177 ASP A C 1
ATOM 1421 O O . ASP A 1 177 ? -22.693 -13.110 12.366 1.00 87.62 177 ASP A O 1
ATOM 1425 N N . SER A 1 178 ? -22.083 -11.107 13.156 1.00 87.19 178 SER A N 1
ATOM 1426 C CA . SER A 1 178 ? -22.915 -11.173 14.367 1.00 87.19 178 SER A CA 1
ATOM 1427 C C . SER A 1 178 ? -24.296 -10.536 14.175 1.00 87.19 178 SER A C 1
ATOM 1429 O O . SER A 1 178 ? -24.503 -9.759 13.253 1.00 87.19 178 SER A O 1
ATOM 1431 N N . GLU A 1 179 ? -25.228 -10.785 15.097 1.00 87.00 179 GLU A N 1
ATOM 1432 C CA . GLU A 1 179 ? -26.543 -10.112 15.139 1.00 87.00 179 GLU A CA 1
ATOM 1433 C C . GLU A 1 179 ? -26.475 -8.663 15.670 1.00 87.00 179 GLU A C 1
ATOM 1435 O O . GLU A 1 179 ? -27.499 -8.005 15.857 1.00 87.00 179 GLU A O 1
ATOM 1440 N N . LYS A 1 180 ? -25.274 -8.141 15.956 1.00 89.44 180 LYS A N 1
ATOM 1441 C CA . LYS A 1 180 ? -25.101 -6.778 16.465 1.00 89.44 180 LYS A CA 1
ATOM 1442 C C . LYS A 1 180 ? -25.046 -5.764 15.326 1.00 89.44 180 LYS A C 1
ATOM 1444 O O . LYS A 1 180 ? -24.231 -5.880 14.409 1.00 89.44 180 LYS A O 1
ATOM 1449 N N . PHE A 1 181 ? -25.846 -4.711 15.459 1.00 91.38 181 PHE A N 1
ATOM 1450 C CA . PHE A 1 181 ? -25.864 -3.567 14.554 1.00 91.38 181 PHE A CA 1
ATOM 1451 C C . PHE A 1 181 ? -25.472 -2.292 15.289 1.00 91.38 181 PHE A C 1
ATOM 1453 O O . PHE A 1 181 ? -25.863 -2.070 16.435 1.00 91.38 181 PHE A O 1
ATOM 1460 N N . ILE A 1 182 ? -24.743 -1.426 14.596 1.00 93.31 182 ILE A N 1
ATOM 1461 C CA . ILE A 1 182 ? -24.400 -0.086 15.063 1.00 93.31 182 ILE A CA 1
ATOM 1462 C C . ILE A 1 182 ? -24.919 0.958 14.095 1.00 93.31 182 ILE A C 1
ATOM 1464 O O . ILE A 1 182 ? -24.987 0.730 12.890 1.00 93.31 182 ILE A O 1
ATOM 1468 N N . LYS A 1 183 ? -25.252 2.127 14.636 1.00 94.88 183 LYS A N 1
ATOM 1469 C CA . LYS A 1 183 ? -25.592 3.297 13.836 1.00 94.88 183 LYS A CA 1
ATOM 1470 C C . LYS A 1 183 ? -24.409 4.253 13.789 1.00 94.88 183 LYS A C 1
ATOM 1472 O O . LYS A 1 183 ? -23.949 4.688 14.844 1.00 94.88 183 LYS A O 1
ATOM 1477 N N . ILE A 1 184 ? -23.968 4.627 12.592 1.00 95.88 184 ILE A N 1
ATOM 1478 C CA . ILE A 1 184 ? -22.878 5.589 12.400 1.00 95.88 184 ILE A CA 1
ATOM 1479 C C . ILE A 1 184 ? -23.388 6.996 12.731 1.00 95.88 184 ILE A C 1
ATOM 1481 O O . ILE A 1 184 ? -24.207 7.558 12.006 1.00 95.88 184 ILE A O 1
ATOM 1485 N N . LYS A 1 185 ? -22.965 7.558 13.867 1.00 94.94 185 LYS A N 1
ATOM 1486 C CA . LYS A 1 185 ? -23.421 8.884 14.336 1.00 94.94 185 LYS A CA 1
ATOM 1487 C C . LYS A 1 185 ? -22.488 10.018 13.920 1.00 94.94 185 LYS A C 1
ATOM 1489 O O . LYS A 1 185 ? -22.951 11.134 13.710 1.00 94.94 185 LYS A O 1
ATOM 1494 N N . ASN A 1 186 ? -21.202 9.715 13.820 1.00 94.81 186 ASN A N 1
ATOM 1495 C CA . ASN A 1 186 ? -20.135 10.599 13.383 1.00 94.81 186 ASN A CA 1
ATOM 1496 C C . ASN A 1 186 ? -19.275 9.827 12.372 1.00 94.81 186 ASN A C 1
ATOM 1498 O O . ASN A 1 186 ? -19.231 8.594 12.399 1.00 94.81 186 ASN A O 1
ATOM 1502 N N . LEU A 1 187 ? -18.659 10.554 11.448 1.00 97.31 187 LEU A N 1
ATOM 1503 C CA . LEU A 1 187 ? -17.809 9.984 10.418 1.00 97.31 187 LEU A CA 1
ATOM 1504 C C . LEU A 1 187 ? -16.806 11.046 9.989 1.00 97.31 187 LEU A C 1
ATOM 1506 O O . LEU A 1 187 ? -17.167 12.180 9.659 1.00 97.31 187 LEU A O 1
ATOM 1510 N N . LYS A 1 188 ? -15.536 10.666 10.020 1.00 97.50 188 LYS A N 1
ATOM 1511 C CA . LYS A 1 188 ? -14.421 11.492 9.580 1.00 97.50 188 LYS A CA 1
ATOM 1512 C C . LYS A 1 188 ? -13.537 10.706 8.621 1.00 97.50 188 LYS A C 1
ATOM 1514 O O . LYS A 1 188 ? -13.554 9.477 8.608 1.00 97.50 188 LYS A O 1
ATOM 1519 N N . THR A 1 189 ? -12.735 11.423 7.852 1.00 97.69 189 THR A N 1
ATOM 1520 C CA . THR A 1 189 ? -11.639 10.863 7.053 1.00 97.69 189 THR A CA 1
ATOM 1521 C C . THR A 1 189 ? -10.399 11.746 7.178 1.00 97.69 189 THR A C 1
ATOM 1523 O O . THR A 1 189 ? -10.467 12.842 7.743 1.00 97.69 189 THR A O 1
ATOM 1526 N N . ILE A 1 190 ? -9.258 11.268 6.686 1.00 95.75 190 ILE A N 1
ATOM 1527 C CA . ILE A 1 190 ? -8.006 12.021 6.661 1.00 95.75 190 ILE A CA 1
ATOM 1528 C C . ILE A 1 190 ? -7.826 12.602 5.264 1.00 95.75 190 ILE A C 1
ATOM 1530 O O . ILE A 1 190 ? -7.545 11.882 4.312 1.00 95.75 190 ILE A O 1
ATOM 1534 N N . TYR A 1 191 ? -7.900 13.923 5.157 1.00 93.69 191 TYR A N 1
ATOM 1535 C CA . TYR A 1 191 ? -7.642 14.642 3.918 1.00 93.69 191 TYR A CA 1
ATOM 1536 C C . TYR A 1 191 ? -6.479 15.612 4.115 1.00 93.69 191 TYR A C 1
ATOM 1538 O O . TYR A 1 191 ? -6.495 16.442 5.025 1.00 93.69 191 TYR A O 1
ATOM 1546 N N . GLN A 1 192 ? -5.437 15.485 3.285 1.00 91.38 192 GLN A N 1
ATOM 1547 C CA . GLN A 1 192 ? -4.224 16.317 3.353 1.00 91.38 192 GLN A CA 1
ATOM 1548 C C . GLN A 1 192 ? -3.608 16.391 4.767 1.00 91.38 192 GLN A C 1
ATOM 1550 O O . GLN A 1 192 ? -3.201 17.450 5.245 1.00 91.38 192 GLN A O 1
ATOM 1555 N N . GLY A 1 193 ? -3.569 15.248 5.463 1.00 90.44 193 GLY A N 1
ATOM 1556 C CA . GLY A 1 193 ? -2.999 15.135 6.810 1.00 90.44 193 GLY A CA 1
ATOM 1557 C C . GLY A 1 193 ? -3.870 15.711 7.930 1.00 90.44 193 GLY A C 1
ATOM 1558 O O . GLY A 1 193 ? -3.391 15.841 9.055 1.00 90.44 193 GLY A O 1
ATOM 1559 N N . ARG A 1 194 ? -5.131 16.064 7.652 1.00 94.56 194 ARG A N 1
ATOM 1560 C CA . ARG A 1 194 ? -6.085 16.572 8.645 1.00 94.56 194 ARG A CA 1
ATOM 1561 C C . ARG A 1 194 ? -7.331 15.702 8.698 1.00 94.56 194 ARG A C 1
ATOM 1563 O O . ARG A 1 194 ? -7.812 15.243 7.668 1.00 94.56 194 ARG A O 1
ATOM 1570 N N . GLU A 1 195 ? -7.870 15.521 9.897 1.00 95.12 195 GLU A N 1
ATOM 1571 C CA . GLU A 1 195 ? -9.176 14.891 10.082 1.00 95.12 195 GLU A CA 1
ATOM 1572 C C . GLU A 1 195 ? -10.284 15.878 9.685 1.00 95.12 195 GLU A C 1
ATOM 1574 O O . GLU A 1 195 ? -10.334 17.004 10.189 1.00 95.12 195 GLU A O 1
ATOM 1579 N N . ILE A 1 196 ? -11.172 15.460 8.785 1.00 96.75 196 ILE A N 1
ATOM 1580 C CA . ILE A 1 196 ? -12.334 16.238 8.340 1.00 96.75 196 ILE A CA 1
ATOM 1581 C C . ILE A 1 196 ? -13.615 15.429 8.543 1.00 96.75 196 ILE A C 1
ATOM 1583 O O . ILE A 1 196 ? -13.610 14.214 8.367 1.00 96.75 196 ILE A O 1
ATOM 1587 N N . ASN A 1 197 ? -14.714 16.093 8.911 1.00 97.69 197 ASN A N 1
ATOM 1588 C CA . ASN A 1 197 ? -16.031 15.451 8.978 1.00 97.69 197 ASN A CA 1
ATOM 1589 C C . ASN A 1 197 ? -16.596 15.276 7.566 1.00 97.69 197 ASN A C 1
ATOM 1591 O O . ASN A 1 197 ? -16.498 16.198 6.754 1.00 97.69 197 ASN A O 1
ATOM 1595 N N . VAL A 1 198 ? -17.206 14.123 7.298 1.00 97.94 198 VAL A N 1
ATOM 1596 C CA . VAL A 1 198 ? -17.770 13.778 5.986 1.00 97.94 198 VAL A CA 1
ATOM 1597 C C . VAL A 1 198 ? -19.065 12.985 6.135 1.00 97.94 198 VAL A C 1
ATOM 1599 O O . VAL A 1 198 ? -19.279 12.316 7.144 1.00 97.94 198 VAL A O 1
ATOM 1602 N N . ASP A 1 199 ? -19.915 13.032 5.110 1.00 97.81 199 ASP A N 1
ATOM 1603 C CA . ASP A 1 199 ? -21.159 12.255 5.069 1.00 97.81 199 ASP A CA 1
ATOM 1604 C C . ASP A 1 199 ? -20.950 10.823 4.553 1.00 97.81 199 ASP A C 1
ATOM 1606 O O . ASP A 1 199 ? -21.784 9.951 4.800 1.00 97.81 199 ASP A O 1
ATOM 1610 N N . GLU A 1 200 ? -19.845 10.570 3.847 1.00 97.50 200 GLU A N 1
ATOM 1611 C CA . GLU A 1 200 ? -19.527 9.296 3.204 1.00 97.50 200 GLU A CA 1
ATOM 1612 C C . GLU A 1 200 ? -18.011 9.097 3.076 1.00 97.50 200 GLU A C 1
ATOM 1614 O O . GLU A 1 200 ? -17.280 10.044 2.786 1.00 97.50 200 GLU A O 1
ATOM 1619 N N . VAL A 1 201 ? -17.553 7.854 3.249 1.00 97.75 201 VAL A N 1
ATOM 1620 C CA . VAL A 1 201 ? -16.188 7.405 2.938 1.00 97.75 201 VAL A CA 1
ATOM 1621 C C . VAL A 1 201 ? -16.269 6.185 2.022 1.00 97.75 201 VAL A C 1
ATOM 1623 O O . VAL A 1 201 ? -16.924 5.196 2.358 1.00 97.75 201 VAL A O 1
ATOM 1626 N N . GLY A 1 202 ? -15.626 6.264 0.856 1.00 95.00 202 GLY A N 1
ATOM 1627 C CA . GLY A 1 202 ? -15.641 5.217 -0.168 1.00 95.00 202 GLY A CA 1
ATOM 1628 C C . GLY A 1 202 ? -14.519 4.185 -0.030 1.00 95.00 202 GLY A C 1
ATOM 1629 O O . GLY A 1 202 ? -13.641 4.295 0.826 1.00 95.00 202 GLY A O 1
ATOM 1630 N N . ALA A 1 203 ? -14.556 3.177 -0.903 1.00 94.00 203 ALA A N 1
ATOM 1631 C CA . ALA A 1 203 ? -13.542 2.135 -1.012 1.00 94.00 203 ALA A CA 1
ATOM 1632 C C . ALA A 1 203 ? -12.126 2.705 -1.165 1.00 94.00 203 ALA A C 1
ATOM 1634 O O . ALA A 1 203 ? -11.912 3.756 -1.765 1.00 94.00 203 ALA A O 1
ATOM 1635 N N . ASN A 1 204 ? -11.152 1.963 -0.642 1.00 91.56 204 ASN A N 1
ATOM 1636 C CA . ASN A 1 204 ? -9.736 2.312 -0.588 1.00 91.56 204 ASN A CA 1
ATOM 1637 C C . ASN A 1 204 ? -9.377 3.517 0.294 1.00 91.56 204 ASN A C 1
ATOM 1639 O O . ASN A 1 204 ? -8.190 3.834 0.399 1.00 91.56 204 ASN A O 1
ATOM 1643 N N . ASP A 1 205 ? -10.324 4.101 1.024 1.00 94.44 205 ASP A N 1
ATOM 1644 C CA . ASP A 1 205 ? -10.073 5.211 1.946 1.00 94.44 205 ASP A CA 1
ATOM 1645 C C . ASP A 1 205 ? -10.172 4.785 3.427 1.00 94.44 205 ASP A C 1
ATOM 1647 O O . ASP A 1 205 ? -10.488 3.634 3.756 1.00 94.44 205 ASP A O 1
ATOM 1651 N N . ILE A 1 206 ? -9.818 5.690 4.337 1.00 96.88 206 ILE A N 1
ATOM 1652 C CA . ILE A 1 206 ? -9.833 5.486 5.786 1.00 96.88 206 ILE A CA 1
ATOM 1653 C C . ILE A 1 206 ? -11.009 6.258 6.382 1.00 96.88 206 ILE A C 1
ATOM 1655 O O . ILE A 1 206 ? -11.113 7.477 6.242 1.00 96.88 206 ILE A O 1
ATOM 1659 N N . ALA A 1 207 ? -11.869 5.539 7.094 1.00 97.75 207 ALA A N 1
ATOM 1660 C CA . ALA A 1 207 ? -12.933 6.103 7.906 1.00 97.75 207 ALA A CA 1
ATOM 1661 C C . ALA A 1 207 ? -12.513 6.138 9.376 1.00 97.75 207 ALA A C 1
ATOM 1663 O O . ALA A 1 207 ? -11.889 5.207 9.886 1.00 97.75 207 ALA A O 1
ATOM 1664 N N . ILE A 1 208 ? -12.901 7.196 10.071 1.00 97.50 208 ILE A N 1
ATOM 1665 C CA . ILE A 1 208 ? -12.738 7.343 11.512 1.00 97.50 208 ILE A CA 1
ATOM 1666 C C . ILE A 1 208 ? -14.132 7.495 12.105 1.00 97.50 208 ILE A C 1
ATOM 1668 O O . ILE A 1 208 ? -14.898 8.369 11.691 1.00 97.50 208 ILE A O 1
ATOM 1672 N N . VAL A 1 209 ? -14.446 6.636 13.070 1.00 95.94 209 VAL A N 1
ATOM 1673 C CA . VAL A 1 209 ? -15.684 6.702 13.849 1.00 95.94 209 VAL A CA 1
ATOM 1674 C C . VAL A 1 209 ? -15.359 6.735 15.335 1.00 95.94 209 VAL A C 1
ATOM 1676 O O . VAL A 1 209 ? -14.417 6.100 15.812 1.00 95.94 209 VAL A O 1
ATOM 1679 N N . GLU A 1 210 ? -16.146 7.498 16.067 1.00 92.12 210 GLU A N 1
ATOM 1680 C CA . GLU A 1 210 ? -15.963 7.819 17.476 1.00 92.12 210 GLU A CA 1
ATOM 1681 C C . GLU A 1 210 ? -17.157 7.289 18.277 1.00 92.12 210 GLU A C 1
ATOM 1683 O O . GLU A 1 210 ? -18.252 7.104 17.737 1.00 92.12 210 GLU A O 1
ATOM 1688 N N . ASP A 1 211 ? -16.954 7.070 19.574 1.00 83.12 211 ASP A N 1
ATOM 1689 C CA . ASP A 1 211 ? -18.007 6.715 20.538 1.00 83.12 211 ASP A CA 1
ATOM 1690 C C . ASP A 1 211 ? -18.701 5.362 20.273 1.00 83.12 211 ASP A C 1
ATOM 1692 O O . ASP A 1 211 ? -19.893 5.184 20.538 1.00 83.12 211 ASP A O 1
ATOM 1696 N N . ILE A 1 212 ? -17.943 4.379 19.766 1.00 86.56 212 ILE A N 1
ATOM 1697 C CA . ILE A 1 212 ? -18.382 2.980 19.635 1.00 86.56 212 ILE A CA 1
ATOM 1698 C C . ILE A 1 212 ? -17.561 2.088 20.578 1.00 86.56 212 ILE A C 1
ATOM 1700 O O . ILE A 1 212 ? -16.457 1.630 20.263 1.00 86.56 212 ILE A O 1
ATOM 1704 N N . GLU A 1 213 ? -18.111 1.838 21.767 1.00 83.62 213 GLU A N 1
ATOM 1705 C CA . GLU A 1 213 ? -17.430 1.094 22.838 1.00 83.62 213 GLU A CA 1
ATOM 1706 C C . GLU A 1 213 ? -17.120 -0.360 22.457 1.00 83.62 213 GLU A C 1
ATOM 1708 O O . GLU A 1 213 ? -16.017 -0.835 22.727 1.00 83.62 213 GLU A O 1
ATOM 1713 N N . ASP A 1 214 ? -18.036 -1.027 21.750 1.00 84.88 214 ASP A N 1
ATOM 1714 C CA . ASP A 1 214 ? -17.961 -2.462 21.430 1.00 84.88 214 ASP A CA 1
ATOM 1715 C C . ASP A 1 214 ? -16.820 -2.846 20.472 1.00 84.88 214 ASP A C 1
ATOM 1717 O O . ASP A 1 214 ? -16.458 -4.018 20.391 1.00 84.88 214 ASP A O 1
ATOM 1721 N N . PHE A 1 215 ? -16.239 -1.881 19.760 1.00 90.81 215 PHE A N 1
ATOM 1722 C CA . PHE A 1 215 ? -15.224 -2.135 18.739 1.00 90.81 215 PHE A CA 1
ATOM 1723 C C . PHE A 1 215 ? -13.897 -2.677 19.274 1.00 90.81 215 PHE A C 1
ATOM 1725 O O . PHE A 1 215 ? -13.360 -2.206 20.277 1.00 90.81 215 PHE A O 1
ATOM 1732 N N . ARG A 1 216 ? -13.302 -3.611 18.543 1.00 88.94 216 ARG A N 1
ATOM 1733 C CA . ARG A 1 216 ? -11.959 -4.133 18.797 1.00 88.94 216 ARG A CA 1
ATOM 1734 C C . ARG A 1 216 ? -11.165 -4.177 17.503 1.00 88.94 216 ARG A C 1
ATOM 1736 O O . ARG A 1 216 ? -11.723 -4.347 16.422 1.00 88.94 216 ARG A O 1
ATOM 1743 N N . ILE A 1 217 ? -9.847 -4.024 17.611 1.00 90.56 217 ILE A N 1
ATOM 1744 C CA . ILE A 1 217 ? -8.949 -4.234 16.470 1.00 90.56 217 ILE A CA 1
ATOM 1745 C C . ILE A 1 217 ? -9.154 -5.661 15.959 1.00 90.56 217 ILE A C 1
ATOM 1747 O O . ILE A 1 217 ? -9.156 -6.611 16.743 1.00 90.56 217 ILE A O 1
ATOM 1751 N N . GLY A 1 218 ? -9.363 -5.792 14.651 1.00 88.81 218 GLY A N 1
ATOM 1752 C CA . GLY A 1 218 ? -9.740 -7.047 14.009 1.00 88.81 218 GLY A CA 1
ATOM 1753 C C . GLY A 1 218 ? -11.225 -7.160 13.652 1.00 88.81 218 GLY A C 1
ATOM 1754 O O . GLY A 1 218 ? -11.564 -7.990 12.807 1.00 88.81 218 GLY A O 1
ATOM 1755 N N . ASP A 1 219 ? -12.101 -6.334 14.236 1.00 92.12 219 ASP A N 1
ATOM 1756 C CA . ASP A 1 219 ? -13.509 -6.279 13.833 1.00 92.12 219 ASP A CA 1
ATOM 1757 C C . ASP A 1 219 ? -13.659 -5.746 12.401 1.00 92.12 219 ASP A C 1
ATOM 1759 O O . ASP A 1 219 ? -12.809 -5.022 11.875 1.00 92.12 219 ASP A O 1
ATOM 1763 N N . TYR A 1 220 ? -14.779 -6.072 11.764 1.00 94.62 220 TYR A N 1
ATOM 1764 C CA . TYR A 1 220 ? -15.146 -5.535 10.460 1.00 94.62 220 TYR A CA 1
ATOM 1765 C C . TYR A 1 220 ? -16.632 -5.172 10.383 1.00 94.62 220 TYR A C 1
ATOM 1767 O O . TYR A 1 220 ? -17.450 -5.656 11.164 1.00 94.62 220 TYR A O 1
ATOM 1775 N N . LEU A 1 221 ? -16.987 -4.311 9.428 1.00 94.94 221 LEU A N 1
ATOM 1776 C CA . LEU A 1 221 ? -18.362 -3.890 9.158 1.00 94.94 221 LEU A CA 1
ATOM 1777 C C . LEU A 1 221 ? -18.819 -4.366 7.782 1.00 94.94 221 LEU A C 1
ATOM 1779 O O . LEU A 1 221 ? -18.075 -4.266 6.804 1.00 94.94 221 LEU A O 1
ATOM 1783 N N . GLY A 1 222 ? -20.071 -4.820 7.714 1.00 93.62 222 GLY A N 1
ATOM 1784 C CA . GLY A 1 222 ? -20.691 -5.281 6.474 1.00 93.62 222 GLY A CA 1
ATOM 1785 C C . GLY A 1 222 ? -20.212 -6.674 6.060 1.00 93.62 222 GLY A C 1
ATOM 1786 O O . GLY A 1 222 ? -20.373 -7.642 6.806 1.00 93.62 222 GLY A O 1
ATOM 1787 N N . ALA A 1 223 ? -19.692 -6.790 4.840 1.00 92.31 223 ALA A N 1
ATOM 1788 C CA . ALA A 1 223 ? -19.125 -8.028 4.325 1.00 92.31 223 ALA A CA 1
ATOM 1789 C C . ALA A 1 223 ? -17.740 -8.295 4.932 1.00 92.31 223 ALA A C 1
ATOM 1791 O O . ALA A 1 223 ? -16.975 -7.372 5.208 1.00 92.31 223 ALA A O 1
ATOM 1792 N N . LYS A 1 224 ? -17.411 -9.578 5.118 1.00 90.88 224 LYS A N 1
ATOM 1793 C CA . LYS A 1 224 ? -16.105 -9.989 5.633 1.00 90.88 224 LYS A CA 1
ATOM 1794 C C . LYS A 1 224 ? -14.991 -9.578 4.659 1.00 90.88 224 LYS A C 1
ATOM 1796 O O . LYS A 1 224 ? -15.027 -10.016 3.506 1.00 90.88 224 LYS A O 1
ATOM 1801 N N . PRO A 1 225 ? -13.990 -8.797 5.103 1.00 86.69 225 PRO A N 1
ATOM 1802 C CA . PRO A 1 225 ? -12.917 -8.347 4.233 1.00 86.69 225 PRO A CA 1
ATOM 1803 C C . PRO A 1 225 ? -12.015 -9.517 3.838 1.00 86.69 225 PRO A C 1
ATOM 1805 O O . PRO A 1 225 ? -11.629 -10.343 4.671 1.00 86.69 225 PRO A O 1
ATOM 1808 N N . CYS A 1 226 ? -11.636 -9.565 2.562 1.00 80.12 226 CYS A N 1
ATOM 1809 C CA . CYS A 1 226 ? -10.601 -10.471 2.077 1.00 80.12 226 CYS A CA 1
ATOM 1810 C C . CYS A 1 226 ? -9.221 -9.897 2.430 1.00 80.12 226 CYS A C 1
ATOM 1812 O O . CYS A 1 226 ? -8.543 -9.298 1.600 1.00 80.12 226 CYS A O 1
ATOM 1814 N N . LEU A 1 227 ? -8.839 -10.016 3.701 1.00 74.06 227 LEU A N 1
ATOM 1815 C CA . LEU A 1 227 ? -7.542 -9.551 4.189 1.00 74.06 227 LEU A CA 1
ATOM 1816 C C . LEU A 1 227 ? -6.421 -10.491 3.749 1.00 74.06 227 LEU A C 1
ATOM 1818 O O . LEU A 1 227 ? -6.632 -11.693 3.574 1.00 74.06 227 LEU A O 1
ATOM 1822 N N . ILE A 1 228 ? -5.208 -9.947 3.656 1.00 66.00 228 ILE A N 1
ATOM 1823 C CA . ILE A 1 228 ? -4.011 -10.755 3.435 1.00 66.00 228 ILE A CA 1
ATOM 1824 C C . ILE A 1 228 ? -3.823 -11.674 4.651 1.00 66.00 228 ILE A C 1
ATOM 1826 O O . ILE A 1 228 ? -3.612 -11.219 5.777 1.00 66.00 228 ILE A O 1
ATOM 1830 N N . GLN A 1 229 ? -3.948 -12.981 4.426 1.00 56.09 229 GLN A N 1
ATOM 1831 C CA . GLN A 1 229 ? -3.816 -13.996 5.467 1.00 56.09 229 GLN A CA 1
ATOM 1832 C C . GLN A 1 229 ? -2.349 -14.120 5.910 1.00 56.09 229 GLN A C 1
ATOM 1834 O O . GLN A 1 229 ? -1.445 -14.061 5.082 1.00 56.09 229 GLN A O 1
ATOM 1839 N N . GLY A 1 230 ? -2.102 -14.331 7.209 1.00 51.59 230 GLY A N 1
ATOM 1840 C CA . GLY A 1 230 ? -0.768 -14.696 7.717 1.00 51.59 230 GLY A CA 1
ATOM 1841 C C . GLY A 1 230 ? -0.146 -13.757 8.753 1.00 51.59 230 GLY A C 1
ATOM 1842 O O . GLY A 1 230 ? 0.908 -14.083 9.300 1.00 51.59 230 GLY A O 1
ATOM 1843 N N . LEU A 1 231 ? -0.790 -12.639 9.099 1.00 53.25 231 LEU A N 1
ATOM 1844 C CA . LEU A 1 231 ? -0.410 -11.859 10.282 1.00 53.25 231 LEU A CA 1
ATOM 1845 C C . LEU A 1 231 ? -0.933 -12.568 11.539 1.00 53.25 231 LEU A C 1
ATOM 1847 O O . LEU A 1 231 ? -1.993 -12.250 12.069 1.00 53.25 231 LEU A O 1
ATOM 1851 N N . SER A 1 232 ? -0.201 -13.588 11.992 1.00 52.41 232 SER A N 1
ATOM 1852 C CA . SER A 1 232 ? -0.418 -14.161 13.321 1.00 52.41 232 SER A CA 1
ATOM 1853 C C . SER A 1 232 ? -0.162 -13.081 14.365 1.00 52.41 232 SER A C 1
ATOM 1855 O O . SER A 1 232 ? 0.877 -12.418 14.319 1.00 52.41 232 SER A O 1
ATOM 1857 N N . HIS A 1 233 ? -1.067 -12.956 15.337 1.00 54.88 233 HIS A N 1
ATOM 1858 C CA . HIS A 1 233 ? -0.797 -12.215 16.563 1.00 54.88 233 HIS A CA 1
ATOM 1859 C C . HIS A 1 233 ? 0.530 -12.721 17.132 1.00 54.88 233 HIS A C 1
ATOM 1861 O O . HIS A 1 233 ? 0.701 -13.924 17.355 1.00 54.88 233 HIS A O 1
ATOM 1867 N N . GLN A 1 234 ? 1.506 -11.827 17.276 1.00 57.66 234 GLN A N 1
ATOM 1868 C CA . GLN A 1 234 ? 2.759 -12.193 17.916 1.00 57.66 234 GLN A CA 1
ATOM 1869 C C . GLN A 1 234 ? 2.497 -12.308 19.411 1.00 57.66 234 GLN A C 1
ATOM 1871 O O . GLN A 1 234 ? 1.944 -11.400 20.026 1.00 57.66 234 GLN A O 1
ATOM 1876 N N . HIS A 1 235 ? 2.862 -13.447 19.989 1.00 60.41 235 HIS A N 1
ATOM 1877 C CA . HIS A 1 235 ? 2.781 -13.623 21.430 1.00 60.41 235 HIS A CA 1
ATOM 1878 C C . HIS A 1 235 ? 3.883 -12.770 22.078 1.00 60.41 235 HIS A C 1
ATOM 1880 O O . HIS A 1 235 ? 5.011 -12.780 21.573 1.00 60.41 235 HIS A O 1
ATOM 1886 N N . PRO A 1 236 ? 3.605 -12.058 23.188 1.00 70.81 236 PRO A N 1
ATOM 1887 C CA . PRO A 1 236 ? 4.612 -11.235 23.843 1.00 70.81 236 PRO A CA 1
ATOM 1888 C C . PRO A 1 236 ? 5.833 -12.081 24.221 1.00 70.81 236 PRO A C 1
ATOM 1890 O O . PRO A 1 236 ? 5.721 -13.028 25.003 1.00 70.81 236 PRO A O 1
ATOM 1893 N N . ALA A 1 237 ? 7.003 -11.733 23.681 1.00 80.25 237 ALA A N 1
ATOM 1894 C CA . ALA A 1 237 ? 8.256 -12.435 23.974 1.00 80.25 237 ALA A CA 1
ATOM 1895 C C . ALA A 1 237 ? 8.770 -12.154 25.398 1.00 80.25 237 ALA A C 1
ATOM 1897 O O . ALA A 1 237 ? 9.539 -12.935 25.955 1.00 80.25 237 ALA A O 1
ATOM 1898 N N . LEU A 1 238 ? 8.342 -11.036 25.988 1.00 85.88 238 LEU A N 1
ATOM 1899 C CA . LEU A 1 238 ? 8.748 -10.567 27.307 1.00 85.88 238 LEU A CA 1
ATOM 1900 C C . LEU A 1 238 ? 7.511 -10.255 28.149 1.00 85.88 238 LEU A C 1
ATOM 1902 O O . LEU A 1 238 ? 6.496 -9.786 27.636 1.00 85.88 238 LEU A O 1
ATOM 1906 N N . LYS A 1 239 ? 7.613 -10.495 29.458 1.00 86.69 239 LYS A N 1
ATOM 1907 C CA . LYS A 1 239 ? 6.585 -10.148 30.446 1.00 86.69 239 LYS A CA 1
ATOM 1908 C C . LYS A 1 239 ? 7.220 -9.342 31.571 1.00 86.69 239 LYS A C 1
ATOM 1910 O O . LYS A 1 239 ? 8.347 -9.621 31.970 1.00 86.69 239 LYS A O 1
ATOM 1915 N N . SER A 1 240 ? 6.480 -8.372 32.095 1.00 89.50 240 SER A N 1
ATOM 1916 C CA . SER A 1 240 ? 6.887 -7.575 33.252 1.00 89.50 240 SER A CA 1
ATOM 1917 C C . SER A 1 240 ? 5.734 -7.455 34.243 1.00 89.50 240 SER A C 1
ATOM 1919 O O . SER A 1 240 ? 4.568 -7.553 33.864 1.00 89.50 240 SER A O 1
ATOM 1921 N N . SER A 1 241 ? 6.064 -7.266 35.520 1.00 90.75 241 SER A N 1
ATOM 1922 C CA . SER A 1 241 ? 5.084 -7.011 36.577 1.00 90.75 241 SER A CA 1
ATOM 1923 C C . SER A 1 241 ? 4.982 -5.516 36.841 1.00 90.75 241 SER A C 1
ATOM 1925 O O . SER A 1 241 ? 5.989 -4.861 37.097 1.00 90.75 241 SER A O 1
ATOM 1927 N N . VAL A 1 242 ? 3.759 -4.990 36.836 1.00 89.75 242 VAL A N 1
ATOM 1928 C CA . VAL A 1 242 ? 3.472 -3.588 37.154 1.00 89.75 242 VAL A CA 1
ATOM 1929 C C . VAL A 1 242 ? 2.764 -3.525 38.501 1.00 89.75 242 VAL A C 1
ATOM 1931 O O . VAL A 1 242 ? 1.835 -4.289 38.759 1.00 89.75 242 VAL A O 1
ATOM 1934 N N . ARG A 1 243 ? 3.205 -2.617 39.373 1.00 89.94 243 ARG A N 1
ATOM 1935 C CA . ARG A 1 243 ? 2.555 -2.333 40.656 1.00 89.94 243 ARG A CA 1
ATOM 1936 C C . ARG A 1 243 ? 2.316 -0.830 40.767 1.00 89.94 243 ARG A C 1
ATOM 1938 O O . ARG A 1 243 ? 3.213 -0.069 40.403 1.00 89.94 243 ARG A O 1
ATOM 1945 N N . PRO A 1 244 ? 1.138 -0.392 41.240 1.00 92.88 244 PRO A N 1
ATOM 1946 C CA . PRO A 1 244 ? 0.923 1.020 41.509 1.00 92.88 244 PRO A CA 1
ATOM 1947 C C . PRO A 1 244 ? 1.858 1.465 42.638 1.00 92.88 244 PRO A C 1
ATOM 1949 O O . PRO A 1 244 ? 2.126 0.695 43.562 1.00 92.88 244 PRO A O 1
ATOM 1952 N N . ASN A 1 245 ? 2.343 2.705 42.574 1.00 93.06 245 ASN A N 1
ATOM 1953 C CA . ASN A 1 245 ? 3.172 3.260 43.644 1.00 93.06 245 ASN A CA 1
ATOM 1954 C C . ASN A 1 245 ? 2.358 3.428 44.937 1.00 93.06 245 ASN A C 1
ATOM 1956 O O . ASN A 1 245 ? 2.862 3.187 46.031 1.00 93.06 245 ASN A O 1
ATOM 1960 N N . LYS A 1 246 ? 1.079 3.799 44.800 1.00 94.69 246 LYS A N 1
ATOM 1961 C CA . LYS A 1 246 ? 0.133 3.911 45.910 1.00 94.69 246 LYS A CA 1
ATOM 1962 C C . LYS A 1 246 ? -1.051 2.951 45.724 1.00 94.69 246 LYS A C 1
ATOM 1964 O O . LYS A 1 246 ? -1.590 2.892 44.617 1.00 94.69 246 LYS A O 1
ATOM 1969 N N . PRO A 1 247 ? -1.497 2.212 46.757 1.00 90.50 247 PRO A N 1
ATOM 1970 C CA . PRO A 1 247 ? -2.591 1.243 46.630 1.00 90.50 247 PRO A CA 1
ATOM 1971 C C . PRO A 1 247 ? -3.888 1.816 46.034 1.00 90.50 247 PRO A C 1
ATOM 1973 O O . PRO A 1 247 ? -4.561 1.143 45.252 1.00 90.50 247 PRO A O 1
ATOM 1976 N N . GLU A 1 248 ? -4.217 3.070 46.345 1.00 94.31 248 GLU A N 1
ATOM 1977 C CA . GLU A 1 248 ? -5.396 3.782 45.842 1.00 94.31 248 GLU A CA 1
ATOM 1978 C C . GLU A 1 248 ? -5.366 4.051 44.326 1.00 94.31 248 GLU A C 1
ATOM 1980 O O . GLU A 1 248 ? -6.409 4.269 43.712 1.00 94.31 248 GLU A O 1
ATOM 1985 N N . GLU A 1 249 ? -4.194 3.986 43.688 1.00 93.81 249 GLU A N 1
ATOM 1986 C CA . GLU A 1 249 ? -4.030 4.187 42.242 1.00 93.81 249 GLU A CA 1
ATOM 1987 C C . GLU A 1 249 ? -4.262 2.902 41.434 1.00 93.81 249 GLU A C 1
ATOM 1989 O O . GLU A 1 249 ? -4.226 2.930 40.202 1.00 93.81 249 GLU A O 1
ATOM 1994 N N . ARG A 1 250 ? -4.545 1.770 42.096 1.00 91.50 250 ARG A N 1
ATOM 1995 C CA . ARG A 1 250 ? -4.742 0.468 41.440 1.00 91.50 250 ARG A CA 1
ATOM 1996 C C . ARG A 1 250 ? -5.782 0.521 40.321 1.00 91.50 250 ARG A C 1
ATOM 1998 O O . ARG A 1 250 ? -5.538 -0.021 39.247 1.00 91.50 250 ARG A O 1
ATOM 2005 N N . SER A 1 251 ? -6.919 1.178 40.549 1.00 91.44 251 SER A N 1
ATOM 2006 C CA . SER A 1 251 ? -7.980 1.306 39.540 1.00 91.44 251 SER A CA 1
ATOM 2007 C C . SER A 1 251 ? -7.520 2.099 38.315 1.00 91.44 251 SER A C 1
ATOM 2009 O O . SER A 1 251 ? -7.792 1.694 37.187 1.00 91.44 251 SER A O 1
ATOM 2011 N N . LYS A 1 252 ? -6.758 3.180 38.525 1.00 91.19 252 LYS A N 1
ATOM 2012 C CA . LYS A 1 252 ? -6.191 4.008 37.451 1.00 91.19 252 LYS A CA 1
ATOM 2013 C C . LYS A 1 252 ? -5.187 3.225 36.608 1.00 91.19 252 LYS A C 1
ATOM 2015 O O . LYS A 1 252 ? -5.245 3.296 35.386 1.00 91.19 252 LYS A O 1
ATOM 2020 N N . VAL A 1 253 ? -4.315 2.438 37.245 1.00 91.38 253 VAL A N 1
ATOM 2021 C CA . VAL A 1 253 ? -3.346 1.584 36.537 1.00 91.38 253 VAL A CA 1
ATOM 2022 C C . VAL A 1 253 ? -4.057 0.517 35.708 1.00 91.38 253 VAL A C 1
ATOM 2024 O O . VAL A 1 253 ? -3.726 0.346 34.540 1.00 91.38 253 VAL A O 1
ATOM 2027 N N . ILE A 1 254 ? -5.063 -0.164 36.268 1.00 91.12 254 ILE A N 1
ATOM 2028 C CA . ILE A 1 254 ? -5.849 -1.161 35.523 1.00 91.12 254 ILE A CA 1
ATOM 2029 C C . ILE A 1 254 ? -6.561 -0.510 34.332 1.00 91.12 254 ILE A C 1
ATOM 2031 O O . ILE A 1 254 ? -6.556 -1.071 33.240 1.00 91.12 254 ILE A O 1
ATOM 2035 N N . SER A 1 255 ? -7.139 0.680 34.518 1.00 89.19 255 SER A N 1
ATOM 2036 C CA . SER A 1 255 ? -7.771 1.427 33.428 1.00 89.19 255 SER A CA 1
ATOM 2037 C C . SER A 1 255 ? -6.772 1.765 32.320 1.00 89.19 255 SER A C 1
ATOM 2039 O O . SER A 1 255 ? -7.072 1.530 31.157 1.00 89.19 255 SER A O 1
ATOM 2041 N N . ALA A 1 256 ? -5.578 2.253 32.669 1.00 89.75 256 ALA A N 1
ATOM 2042 C CA . ALA A 1 256 ? -4.543 2.585 31.693 1.00 89.75 256 ALA A CA 1
ATOM 2043 C C . ALA A 1 256 ? -4.033 1.346 30.935 1.00 89.75 256 ALA A C 1
ATOM 2045 O O . ALA A 1 256 ? -3.863 1.396 29.721 1.00 89.75 256 ALA A O 1
ATOM 2046 N N . LEU A 1 257 ? -3.835 0.218 31.628 1.00 90.38 257 LEU A N 1
ATOM 2047 C CA . LEU A 1 257 ? -3.442 -1.047 30.997 1.00 90.38 257 LEU A CA 1
ATOM 2048 C C . LEU A 1 257 ? -4.529 -1.583 30.056 1.00 90.38 257 LEU A C 1
ATOM 2050 O O . LEU A 1 257 ? -4.205 -2.074 28.979 1.00 90.38 257 LEU A O 1
ATOM 2054 N N . ASN A 1 258 ? -5.805 -1.446 30.428 1.00 88.50 258 ASN A N 1
ATOM 2055 C CA . ASN A 1 258 ? -6.925 -1.768 29.544 1.00 88.50 258 ASN A CA 1
ATOM 2056 C C . ASN A 1 258 ? -6.922 -0.900 28.283 1.00 88.50 258 ASN A C 1
ATOM 2058 O O . ASN A 1 258 ? -7.080 -1.433 27.190 1.00 88.50 258 ASN A O 1
ATOM 2062 N N . THR A 1 259 ? -6.719 0.413 28.419 1.00 87.94 259 THR A N 1
ATOM 2063 C CA . THR A 1 259 ? -6.603 1.328 27.274 1.00 87.94 259 THR A CA 1
ATOM 2064 C C . THR A 1 259 ? -5.476 0.888 26.341 1.00 87.94 259 THR A C 1
ATOM 2066 O O . THR A 1 259 ? -5.723 0.692 25.155 1.00 87.94 259 THR A O 1
ATOM 2069 N N . LEU A 1 260 ? -4.276 0.638 26.879 1.00 88.50 260 LEU A N 1
ATOM 2070 C CA . LEU A 1 260 ? -3.125 0.178 26.093 1.00 88.50 260 LEU A CA 1
ATOM 2071 C C . LEU A 1 260 ? -3.397 -1.149 25.379 1.00 88.50 260 LEU A C 1
ATOM 2073 O O . LEU A 1 260 ? -3.001 -1.319 24.233 1.00 88.50 260 LEU A O 1
ATOM 2077 N N . TRP A 1 261 ? -4.093 -2.078 26.034 1.00 87.69 261 TRP A N 1
ATOM 2078 C CA . TRP A 1 261 ? -4.457 -3.355 25.427 1.00 87.69 261 TRP A CA 1
ATOM 2079 C C . TRP A 1 261 ? -5.474 -3.216 24.288 1.00 87.69 261 TRP A C 1
ATOM 2081 O O . TRP A 1 261 ? -5.380 -3.9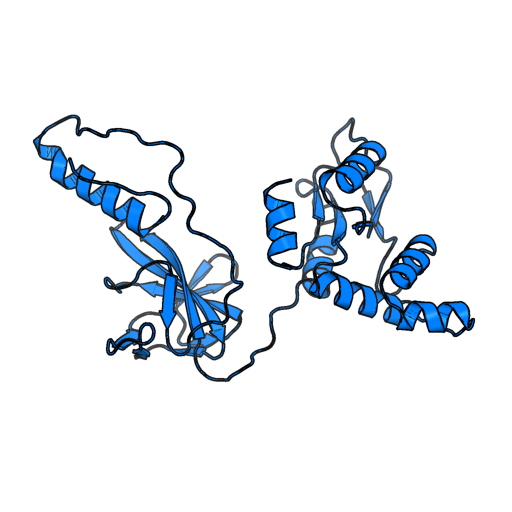09 23.278 1.00 87.69 261 TRP A O 1
ATOM 2091 N N . ILE A 1 262 ? -6.452 -2.319 24.439 1.00 86.00 262 ILE A N 1
ATOM 2092 C CA . ILE A 1 262 ? -7.442 -2.035 23.392 1.00 86.00 262 ILE A CA 1
ATOM 2093 C C . ILE A 1 262 ? -6.771 -1.399 22.166 1.00 86.00 262 ILE A C 1
ATOM 2095 O O . ILE A 1 262 ? -7.166 -1.698 21.039 1.00 86.00 262 ILE A O 1
ATOM 2099 N N . GLU A 1 263 ? -5.787 -0.523 22.379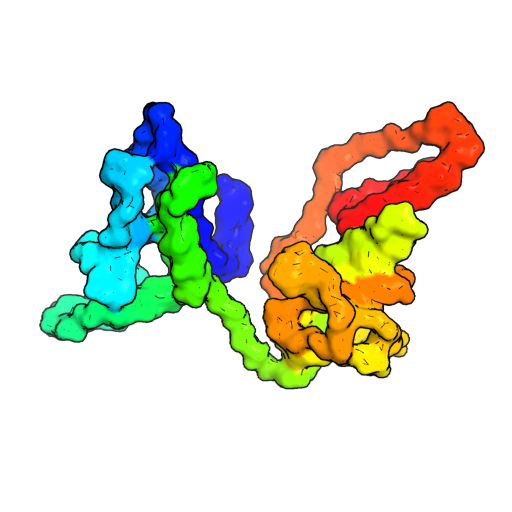 1.00 87.31 263 GLU A N 1
ATOM 2100 C CA . GLU A 1 263 ? -5.026 0.144 21.313 1.00 87.31 263 GLU A CA 1
ATOM 2101 C C . GLU A 1 263 ? -4.007 -0.783 20.639 1.00 87.31 263 GLU A C 1
ATOM 2103 O O . GLU A 1 263 ? -3.787 -0.681 19.432 1.00 87.31 263 GLU A O 1
ATOM 2108 N N . ASP A 1 264 ? -3.416 -1.708 21.396 1.00 85.44 264 ASP A N 1
ATOM 2109 C CA . ASP A 1 264 ? -2.461 -2.693 20.900 1.00 85.44 264 ASP A CA 1
ATOM 2110 C C . ASP A 1 264 ? -2.765 -4.097 21.461 1.00 85.44 264 ASP A C 1
ATOM 2112 O O . ASP A 1 264 ? -2.307 -4.460 22.550 1.00 85.44 264 ASP A O 1
ATOM 2116 N N . PRO A 1 265 ? -3.479 -4.943 20.693 1.00 80.38 265 PRO A N 1
ATOM 2117 C CA . PRO A 1 265 ? -3.808 -6.305 21.098 1.00 80.38 265 PRO A CA 1
ATOM 2118 C C . PRO A 1 265 ? -2.589 -7.225 21.222 1.00 80.38 265 PRO A C 1
ATOM 2120 O O . PRO A 1 265 ? -2.724 -8.334 21.741 1.00 80.38 265 PRO A O 1
ATOM 2123 N N . SER A 1 266 ? -1.413 -6.813 20.724 1.00 79.38 266 SER A N 1
ATOM 2124 C CA . SER A 1 266 ? -0.169 -7.568 20.908 1.00 79.38 266 SER A CA 1
ATOM 2125 C C . SER A 1 266 ? 0.370 -7.454 22.336 1.00 79.38 266 SER A C 1
ATOM 2127 O O . SER A 1 266 ? 1.079 -8.348 22.806 1.00 79.38 266 SER A O 1
ATOM 2129 N N . LEU A 1 267 ? -0.019 -6.406 23.068 1.00 79.56 267 LEU A N 1
ATOM 2130 C CA . LEU A 1 267 ? 0.193 -6.313 24.504 1.00 79.56 267 LEU A CA 1
ATOM 2131 C C . LEU A 1 267 ? -0.832 -7.216 25.190 1.00 79.56 267 LEU A C 1
ATOM 2133 O O . LEU A 1 267 ? -2.024 -7.029 25.049 1.00 79.56 267 LEU A O 1
ATOM 2137 N N . SER A 1 268 ? -0.405 -8.208 25.961 1.00 79.00 268 SER A N 1
ATOM 2138 C CA . SER A 1 268 ? -1.317 -9.005 26.793 1.00 79.00 268 SER A CA 1
ATOM 2139 C C . SER A 1 268 ? -1.071 -8.652 28.249 1.00 79.00 268 SER A C 1
ATOM 2141 O O . SER A 1 268 ? 0.076 -8.689 28.695 1.00 79.00 268 SER A O 1
ATOM 2143 N N . PHE A 1 269 ? -2.130 -8.406 29.020 1.00 84.25 269 PHE A N 1
ATOM 2144 C CA . PHE A 1 269 ? -2.020 -8.232 30.467 1.00 84.25 269 PHE A CA 1
ATOM 2145 C C . PHE A 1 269 ? -2.993 -9.150 31.216 1.00 84.25 269 PHE A C 1
ATOM 2147 O O . PHE A 1 269 ? -4.073 -9.479 30.733 1.00 84.25 269 PHE A O 1
ATOM 2154 N N . SER A 1 270 ? -2.584 -9.584 32.406 1.00 84.38 270 SER A N 1
ATOM 2155 C CA . SER A 1 270 ? -3.404 -10.362 33.331 1.00 84.38 270 SER A CA 1
ATOM 2156 C C . SER A 1 270 ? -3.301 -9.754 34.722 1.00 84.38 270 SER A C 1
ATOM 2158 O O . SER A 1 270 ? -2.260 -9.212 35.099 1.00 84.38 270 SER A O 1
ATOM 2160 N N . ILE A 1 271 ? -4.387 -9.836 35.484 1.00 85.31 271 ILE A N 1
ATOM 2161 C CA . ILE A 1 271 ? -4.413 -9.400 36.878 1.00 85.31 271 ILE A CA 1
ATOM 2162 C C . ILE A 1 271 ? -4.161 -10.639 37.729 1.00 85.31 271 ILE A C 1
ATOM 2164 O O . ILE A 1 271 ? -4.963 -11.571 37.702 1.00 85.31 271 ILE A O 1
ATOM 2168 N N . ASN A 1 272 ? -3.033 -10.637 38.436 1.00 72.56 272 ASN A N 1
ATOM 2169 C CA . ASN A 1 272 ? -2.710 -11.637 39.452 1.00 72.56 272 ASN A CA 1
ATOM 2170 C C . ASN A 1 272 ? -3.244 -11.212 40.821 1.00 72.56 272 ASN A C 1
ATOM 2172 O O . ASN A 1 272 ? -3.331 -9.983 41.068 1.00 72.56 272 ASN A O 1
#

Foldseek 3Di:
DVVLVVCVVLQPQAAAEAADLVDPPDDVVVVVVCCCVPRHVQEDEQWDADPQATDGCQDLQHHHPVLLVSLLVVDVVSVVCVVVVHDDGSNNSLVSVLVCSSRVNHYYYFYHYPVVCHRVVVVVVCCVRRVDQDDAPDLWWKKAFAFWDADPVRWIKTKIAGQAHKDFAQDWWDKAPDPDTDGQPWKWFADPNDTDTDGMDGHRGMIIGIDDPPDAHGIIITDHDPDRPDPDLDADPDDDDDDDPDPVCVVVVVVVLVNVCRRPVSDDDDDD

Secondary structure (DSSP, 8-state):
-HHHHHHHHTT----EEEE-TTSTT--HHHHHHHHHHHT-S-EEE-EEEETTEEEESEETTEE-HHHHHHHHTT-HHHHHHHHTT----HHHHHHHHHHHHHTTSSEEEEEEBTTTTBSHHHHHHHHHHH-PPPPP--SS-EEEEEEEEE-TT--EEEEEEEEESEEETT-EEEBTTSS-EEE----EEEETTEEEE-SEEETTSEEEEES-TT--TT-EEESPP---TT-PPPPPS-------SSGGGHHHHHHHHHHHHHH-TTS-----

Organism: NCBI:txid2233533